Protein 6U11 (pdb70)

B-factor: mean 59.81, std 30.17, range [19.86, 233.43]

InterPro domains:
  IPR000742 EGF-like domain [PS00022] (469-480)
  IPR000742 EGF-like domain [PS50026] (446-481)
  IPR000742 EGF-like domain [SM00181] (377-406)
  IPR000742 EGF-like domain [SM00181] (409-438)
  IPR000742 EGF-like domain [SM00181] (449-481)
  IPR018711 Phosphodiester glycosidase [PF09992] (180-373)

Organism: Xenopus laevis (NCBI:txid8355)

Secondary structure (DSSP, 8-state):
--SB---S---SSSSTTS-S--S-HHHHHHHS-GGGTT--EEEEEPP----S-SEEEEEEEEEEEETTEEEEEEEEEEEESSHHHHEEEE-TTSTTHHHHT--B-HHHHTTTT--SEEEE-S-B-TTT--B-S-EEETTEEEE--TT----EEEEETTSEEEEE---HHHHH-SSS-EEEEEE-SSEEEETTEE-HHHHHHHHS-SSS-TTHHHHHHHS-B-EEEEEE-TTS-EEEEEE--BTTTBSB-HHHHHHHHHHTT-SEEEEE--GGG--EEETTEE-S---SBBSS-SSSB----BS-EEEE---SSS--

Radius of gyration: 17.91 Å; Cα contacts (8 Å, |Δi|>4): 857; chains: 1; bounding box: 38×54×53 Å

Nearest PDB structures (foldseek):
  6u11-assembly1_A-2  TM=1.003E+00  e=7.631E-69  Xenopus laevis
  6pku-assembly2_D  TM=9.567E-01  e=3.476E-42  Cavia porcellus
  6pky-assembly2_C  TM=9.599E-01  e=3.576E-41  Cavia porcellus
  6pky-assembly1_A  TM=9.621E-01  e=3.200E-41  Cavia porcellus
  6pky-assembly1_B  TM=9.436E-01  e=5.274E-41  Cavia porcellus

Structure (mmCIF, N/CA/C/O backbone):
data_6U11
#
_entry.id   6U11
#
_cell.length_a   67.019
_cell.length_b   383.969
_cell.length_c   96.767
_cell.angle_alpha   90.000
_cell.angle_beta   90.000
_cell.angle_gamma   90.000
#
_symmetry.space_group_name_H-M   'C 2 2 21'
#
loop_
_entity.id
_entity.type
_entity.pdbx_description
1 polymer 'EGF-like domain-containing protein'
2 branched 2-acetamido-2-deoxy-beta-D-glucopyranose-(1-4)-[alpha-L-fucopyranose-(1-6)]2-acetamido-2-deoxy-beta-D-glucopyranose
3 branched 2-acetamido-2-deoxy-beta-D-glucopyranose-(1-4)-2-acetamido-2-deoxy-beta-D-glucopyranose
4 non-polymer 2-acetamido-2-deoxy-beta-D-glucopyranose
5 non-polymer 'POTASSIUM ION'
6 water water
#
loop_
_atom_site.group_PDB
_atom_site.id
_atom_site.type_symbol
_atom_site.label_atom_id
_atom_site.label_alt_id
_atom_site.label_comp_id
_atom_site.label_asym_id
_atom_site.label_entity_id
_atom_site.label_seq_id
_atom_site.pdbx_PDB_ins_code
_atom_site.Cartn_x
_atom_site.Cartn_y
_atom_site.Cartn_z
_atom_site.occupancy
_atom_site.B_iso_or_equiv
_atom_site.auth_seq_id
_atom_site.auth_comp_id
_atom_site.auth_asym_id
_atom_site.auth_atom_id
_atom_site.pdbx_PDB_model_num
ATOM 1 N N . SER A 1 10 ? 23.38901 76.89102 -29.16134 1.000 105.71078 16 SER A N 1
ATOM 2 C CA . SER A 1 10 ? 22.00918 76.65522 -29.56803 1.000 108.85057 16 SER A CA 1
ATOM 3 C C . SER A 1 10 ? 21.11237 77.82085 -29.16722 1.000 116.54278 16 SER A C 1
ATOM 4 O O . SER A 1 10 ? 20.07802 77.62640 -28.52826 1.000 129.29354 16 SER A O 1
ATOM 11 N N . ARG A 1 11 ? 21.51533 79.03314 -29.54118 1.000 119.22858 17 ARG A N 1
ATOM 12 C CA . ARG A 1 11 ? 20.67887 80.19915 -29.29878 1.000 98.30494 17 ARG A CA 1
ATOM 13 C C . ARG A 1 11 ? 19.34596 80.04459 -30.01841 1.000 97.22843 17 ARG A C 1
ATOM 14 O O . ARG A 1 11 ? 19.30141 79.68250 -31.19876 1.000 93.41028 17 ARG A O 1
ATOM 35 N N . SER A 1 12 ? 18.25819 80.31782 -29.30270 1.000 77.91735 18 SER A N 1
ATOM 36 C CA . SER A 1 12 ? 16.94079 80.40397 -29.91690 1.000 74.76747 18 SER A CA 1
ATOM 37 C C . SER A 1 12 ? 16.49732 81.84000 -30.14553 1.000 62.42645 18 SER A C 1
ATOM 38 O O . SER A 1 12 ? 15.70729 82.09473 -31.05976 1.000 61.36091 18 SER A O 1
ATOM 46 N N . SER A 1 13 ? 16.99660 82.77936 -29.34500 1.000 58.22796 19 SER A N 1
ATOM 47 C CA . SER A 1 13 ? 16.68295 84.19089 -29.48579 1.000 50.61102 19 SER A CA 1
ATOM 48 C C . SER A 1 13 ? 17.97744 84.98257 -29.61221 1.000 49.66001 19 SER A C 1
ATOM 49 O O . SER A 1 13 ? 19.07896 84.45204 -29.44952 1.000 54.42846 19 SER A O 1
ATOM 57 N N . LEU A 1 14 ? 17.82958 86.27243 -29.89766 1.000 50.19330 20 LEU A N 1
ATOM 58 C CA . LEU A 1 14 ? 18.96006 87.16884 -30.08186 1.000 45.27585 20 LEU A CA 1
ATOM 59 C C . LEU A 1 14 ? 19.41172 87.83093 -28.78732 1.000 43.59319 20 LEU A C 1
ATOM 60 O O . LEU A 1 14 ? 20.36403 88.61649 -28.81249 1.000 48.91986 20 LEU A O 1
ATOM 76 N N . ASN A 1 15 ? 18.75767 87.53914 -27.66525 1.000 41.99924 21 ASN A N 1
ATOM 77 C CA . ASN A 1 15 ? 19.11639 88.11795 -26.37178 1.000 43.02242 21 ASN A CA 1
ATOM 78 C C . ASN A 1 15 ? 19.23267 89.63996 -26.46086 1.000 39.86297 21 ASN A C 1
ATOM 79 O O . ASN A 1 15 ? 20.19057 90.24290 -25.97308 1.000 46.87986 21 ASN A O 1
ATOM 90 N N . ASP A 1 16 ? 18.24133 90.27118 -27.09259 1.000 38.40141 22 ASP A N 1
ATOM 91 C CA . ASP A 1 16 ? 18.28808 91.71122 -27.31258 1.000 42.98736 22 ASP A CA 1
ATOM 92 C C . ASP A 1 16 ? 17.46935 92.51153 -26.30618 1.000 43.41487 22 ASP A C 1
ATOM 93 O O . ASP A 1 16 ? 17.58011 93.74273 -26.28880 1.000 46.41710 22 ASP A O 1
ATOM 102 N N . ASP A 1 17 ? 16.65859 91.85820 -25.47419 1.000 41.63878 23 ASP A N 1
ATOM 103 C CA . ASP A 1 17 ? 15.96744 92.54119 -24.38040 1.000 37.04638 23 ASP A CA 1
ATOM 104 C C . ASP A 1 17 ? 16.67669 92.22287 -23.06545 1.000 41.53718 23 ASP A C 1
ATOM 105 O O . ASP A 1 17 ? 16.20433 91.45546 -22.22661 1.000 42.11688 23 ASP A O 1
ATOM 114 N N . LEU A 1 18 ? 17.84217 92.84180 -22.90261 1.000 57.00714 24 LEU A N 1
ATOM 115 C CA . LEU A 1 18 ? 18.72457 92.55572 -21.77984 1.000 52.55222 24 LEU A CA 1
ATOM 116 C C . LEU A 1 18 ? 18.43164 93.52133 -20.63936 1.000 46.16681 24 LEU A C 1
ATOM 117 O O . LEU A 1 18 ? 18.59144 94.73837 -20.78943 1.000 48.33475 24 LEU A O 1
ATOM 133 N N . LEU A 1 19 ? 18.00650 92.97786 -19.50606 1.000 42.31100 25 LEU A N 1
ATOM 134 C CA . LEU A 1 19 ? 17.77431 93.74303 -18.28301 1.000 48.08048 25 LEU A CA 1
ATOM 135 C C . LEU A 1 19 ? 18.79881 93.25621 -17.25766 1.000 52.75425 25 LEU A C 1
ATOM 136 O O . LEU A 1 19 ? 18.52950 92.34430 -16.47319 1.000 50.16593 25 LEU A O 1
ATOM 152 N N . SER A 1 20 ? 19.99538 93.87867 -17.27182 1.000 52.23190 26 SER A N 1
ATOM 153 C CA . SER A 1 20 ? 21.10657 93.41757 -16.44280 1.000 51.16966 26 SER A CA 1
ATOM 154 C C . SER A 1 20 ? 21.20836 94.24218 -15.17024 1.000 42.37586 26 SER A C 1
ATOM 155 O O . SER A 1 20 ? 21.20007 95.47951 -15.24110 1.000 37.92198 26 SER A O 1
ATOM 163 N N . PRO A 1 21 ? 21.31358 93.61229 -13.98705 1.000 40.51671 27 PRO A N 1
ATOM 164 C CA . PRO A 1 21 ? 21.44883 94.39517 -12.74981 1.000 35.83652 27 PRO A CA 1
ATOM 165 C C . PRO A 1 21 ? 22.84117 94.97964 -12.55665 1.000 47.07447 27 PRO A C 1
ATOM 166 O O . PRO A 1 21 ? 22.98613 96.11810 -12.09818 1.000 49.77893 27 PRO A O 1
ATOM 177 N N . TYR A 1 22 ? 23.87217 94.20917 -12.89804 1.000 50.24946 28 TYR A N 1
ATOM 178 C CA . TYR A 1 22 ? 25.25421 94.59368 -12.66363 1.000 52.13899 28 TYR A CA 1
ATOM 179 C C . TYR A 1 22 ? 26.01962 94.63306 -13.97906 1.000 62.79145 28 TYR A C 1
ATOM 180 O O . TYR A 1 22 ? 25.66494 93.95872 -14.94803 1.000 62.77553 28 TYR A O 1
ATOM 198 N N . GLN A 1 23 ? 27.08865 95.43464 -13.99741 1.000 78.72484 29 GLN A N 1
ATOM 199 C CA . GLN A 1 23 ? 27.96010 95.56253 -15.15905 1.000 95.42105 29 GLN A CA 1
ATOM 200 C C . GLN A 1 23 ? 29.41443 95.48536 -14.70902 1.000 102.99932 29 GLN A C 1
ATOM 201 O O . GLN A 1 23 ? 29.80643 96.19112 -13.76335 1.000 101.07526 29 GLN A O 1
ATOM 215 N N . PRO A 1 24 ? 30.25169 94.64600 -15.34612 1.000 102.86749 30 PRO A N 1
ATOM 216 C CA . PRO A 1 24 ? 29.89511 93.70886 -16.42013 1.000 101.01534 30 PRO A CA 1
ATOM 217 C C . PRO A 1 24 ? 29.10385 92.51653 -15.88824 1.000 105.11589 30 PRO A C 1
ATOM 218 O O . PRO A 1 24 ? 29.04497 92.31947 -14.67397 1.000 98.48253 30 PRO A O 1
ATOM 229 N N . HIS A 1 25 ? 28.51001 91.73092 -16.79191 1.000 106.01765 31 HIS A N 1
ATOM 230 C CA . HIS A 1 25 ? 27.62772 90.64932 -16.36647 1.000 97.29712 31 HIS A CA 1
ATOM 231 C C . HIS A 1 25 ? 28.32478 89.68732 -15.41241 1.000 92.04957 31 HIS A C 1
ATOM 232 O O . HIS A 1 25 ? 27.66303 89.03927 -14.59320 1.000 84.58852 31 HIS A O 1
ATOM 246 N N . ALA A 1 26 ? 29.65317 89.58356 -15.49692 1.000 96.39092 32 ALA A N 1
ATOM 247 C CA . ALA A 1 26 ? 30.36587 88.56509 -14.73220 1.000 97.84776 32 ALA A CA 1
ATOM 248 C C . ALA A 1 26 ? 30.41996 88.90506 -13.24640 1.000 85.74456 32 ALA A C 1
ATOM 249 O O . ALA A 1 26 ? 30.35051 88.00726 -12.39861 1.000 82.72745 32 ALA A O 1
ATOM 256 N N . LYS A 1 27 ? 30.54786 90.18956 -12.90750 1.000 85.66314 33 LYS A N 1
ATOM 257 C CA . LYS A 1 27 ? 30.67344 90.61690 -11.51234 1.000 83.87714 33 LYS A CA 1
ATOM 258 C C . LYS A 1 27 ? 29.28031 90.73011 -10.88851 1.000 72.54840 33 LYS A C 1
ATOM 259 O O . LYS A 1 27 ? 28.80286 91.80547 -10.52027 1.000 59.48221 33 LYS A O 1
ATOM 278 N N . HIS A 1 28 ? 28.62956 89.57493 -10.76077 1.000 70.64598 34 HIS A N 1
ATOM 279 C CA . HIS A 1 28 ? 27.24152 89.50560 -10.32333 1.000 52.18802 34 HIS A CA 1
ATOM 280 C C . HIS A 1 28 ? 27.16348 89.50009 -8.80342 1.000 48.59828 34 HIS A C 1
ATOM 281 O O . HIS A 1 28 ? 27.91315 88.77817 -8.13703 1.000 56.37432 34 HIS A O 1
ATOM 295 N N . GLY A 1 29 ? 26.25204 90.30635 -8.26338 1.000 44.88200 35 GLY A N 1
ATOM 296 C CA . GLY A 1 29 ? 26.02524 90.36764 -6.84004 1.000 48.42918 35 GLY A CA 1
ATOM 297 C C . GLY A 1 29 ? 26.93474 91.36334 -6.15262 1.000 44.66387 35 GLY A C 1
ATOM 298 O O . GLY A 1 29 ? 27.96479 91.77725 -6.69348 1.000 47.37255 35 GLY A O 1
ATOM 302 N N . PRO A 1 30 ? 26.56963 91.77015 -4.94042 1.000 44.02385 36 PRO A N 1
ATOM 303 C CA . PRO A 1 30 ? 27.42935 92.68051 -4.18193 1.000 45.92335 36 PRO A CA 1
ATOM 304 C C . PRO A 1 30 ? 28.65145 91.95685 -3.64570 1.000 53.60633 36 PRO A C 1
ATOM 305 O O . PRO A 1 30 ? 28.65318 90.74041 -3.44392 1.000 60.76259 36 PRO A O 1
ATOM 316 N N . SER A 1 31 ? 29.70581 92.73528 -3.40894 1.000 57.22378 37 SER A N 1
ATOM 317 C CA . SER A 1 31 ? 30.94774 92.20784 -2.86324 1.000 67.96011 37 SER A CA 1
ATOM 318 C C . SER A 1 31 ? 31.06022 92.38539 -1.35482 1.000 56.47617 37 SER A C 1
ATOM 319 O O . SER A 1 31 ? 31.96440 91.80304 -0.74607 1.000 60.58361 37 SER A O 1
ATOM 327 N N . HIS A 1 32 ? 30.17233 93.16108 -0.73755 1.000 54.04693 38 HIS A N 1
ATOM 328 C CA . HIS A 1 32 ? 30.26447 93.38140 0.69583 1.000 51.08598 38 HIS A CA 1
ATOM 329 C C . HIS A 1 32 ? 29.88708 92.10952 1.45644 1.000 47.59718 38 HIS A C 1
ATOM 330 O O . HIS A 1 32 ? 29.39792 91.12548 0.89247 1.000 43.91799 38 HIS A O 1
ATOM 345 N N . SER A 1 33 ? 30.12209 92.14789 2.76279 1.000 44.41209 39 SER A N 1
ATOM 346 C CA . SER A 1 33 ? 30.01053 90.96595 3.59951 1.000 43.74470 39 SER A CA 1
ATOM 347 C C . SER A 1 33 ? 28.57667 90.74110 4.05584 1.000 39.41999 39 SER A C 1
ATOM 348 O O . SER A 1 33 ? 27.77682 91.67577 4.15064 1.000 35.24047 39 SER A O 1
ATOM 356 N N . TYR A 1 34 ? 28.25756 89.47581 4.34420 1.000 39.61709 40 TYR A N 1
ATOM 357 C CA . TYR A 1 34 ? 26.98528 89.16947 4.98889 1.000 42.65172 40 TYR A CA 1
ATOM 358 C C . TYR A 1 34 ? 26.82810 89.97894 6.26794 1.000 46.87775 40 TYR A C 1
ATOM 359 O O . TYR A 1 34 ? 25.72561 90.43027 6.60027 1.000 48.09222 40 TYR A O 1
ATOM 377 N N . ARG A 1 35 ? 27.92947 90.17103 6.99946 1.000 47.52757 41 ARG A N 1
ATOM 378 C CA . ARG A 1 35 ? 27.90805 91.04182 8.16807 1.000 42.27825 41 ARG A CA 1
ATOM 379 C C . ARG A 1 35 ? 27.27191 92.38469 7.83859 1.000 37.39999 41 ARG A C 1
ATOM 380 O O . ARG A 1 35 ? 26.46861 92.90912 8.61739 1.000 40.31107 41 ARG A O 1
ATOM 401 N N . HIS A 1 36 ? 27.61600 92.95551 6.68230 1.000 38.63934 42 HIS A N 1
ATOM 402 C CA . HIS A 1 36 ? 27.11803 94.28346 6.34880 1.000 41.54637 42 HIS A CA 1
ATOM 403 C C . HIS A 1 36 ? 25.62507 94.26894 6.05006 1.000 40.12933 42 HIS A C 1
ATOM 404 O O . HIS A 1 36 ? 24.92498 95.23854 6.36323 1.000 43.99031 42 HIS A O 1
ATOM 418 N N . VAL A 1 37 ? 25.12151 93.19516 5.43908 1.000 37.23234 43 VAL A N 1
ATOM 419 C CA . VAL A 1 37 ? 23.68316 93.08500 5.20736 1.000 43.97580 43 VAL A CA 1
ATOM 420 C C . VAL A 1 37 ? 22.93589 93.17306 6.53096 1.000 44.57875 43 VAL A C 1
ATOM 421 O O . VAL A 1 37 ? 21.98771 93.95227 6.68607 1.000 38.56363 43 VAL A O 1
ATOM 434 N N . ARG A 1 38 ? 23.35724 92.36650 7.50446 1.000 42.99537 44 ARG A N 1
ATOM 435 C CA . ARG A 1 38 ? 22.73580 92.39038 8.82253 1.000 41.08075 44 ARG A CA 1
ATOM 436 C C . ARG A 1 38 ? 22.88518 93.75754 9.47688 1.000 45.40743 44 ARG A C 1
ATOM 437 O O . ARG A 1 38 ? 21.93860 94.26969 10.08600 1.000 52.33578 44 ARG A O 1
ATOM 458 N N . ASP A 1 39 ? 24.06272 94.37095 9.35303 1.000 49.87753 45 ASP A N 1
ATOM 459 C CA . ASP A 1 39 ? 24.30687 95.64265 10.02514 1.000 50.49520 45 ASP A CA 1
ATOM 460 C C . ASP A 1 39 ? 23.45897 96.76168 9.43030 1.000 48.66451 45 ASP A C 1
ATOM 461 O O . ASP A 1 39 ? 22.95301 97.61795 10.16514 1.000 59.68771 45 ASP A O 1
ATOM 470 N N . SER A 1 40 ? 23.27677 96.76755 8.11021 1.000 49.55628 46 SER A N 1
ATOM 471 C CA . SER A 1 40 ? 22.64735 97.88790 7.42309 1.000 54.74249 46 SER A CA 1
ATOM 472 C C . SER A 1 40 ? 21.16427 97.67974 7.13896 1.000 49.15874 46 SER A C 1
ATOM 473 O O . SER A 1 40 ? 20.54774 98.54114 6.50420 1.000 56.02137 46 SER A O 1
ATOM 481 N N . GLN A 1 41 ? 20.57379 96.57454 7.58105 1.000 47.98382 47 GLN A N 1
ATOM 482 C CA . GLN A 1 41 ? 19.14114 96.39695 7.40125 1.000 47.21763 47 GLN A CA 1
ATOM 483 C C . GLN A 1 41 ? 18.38154 97.11504 8.51277 1.000 52.17093 47 GLN A C 1
ATOM 484 O O . GLN A 1 41 ? 18.95648 97.46043 9.54838 1.000 58.19693 47 GLN A O 1
ATOM 498 N N . PRO A 1 42 ? 17.08481 97.35703 8.32111 1.000 52.53919 48 PRO A N 1
ATOM 499 C CA . PRO A 1 42 ? 16.31268 98.06482 9.35040 1.000 53.39748 48 PRO A CA 1
ATOM 500 C C . PRO A 1 42 ? 16.40652 97.37018 10.70067 1.000 50.44892 48 PRO A C 1
ATOM 501 O O . PRO A 1 42 ? 16.34412 96.14270 10.79797 1.000 51.88705 48 PRO A O 1
ATOM 512 N N . VAL A 1 43 ? 16.55479 98.17927 11.75387 1.000 49.04750 49 VAL A N 1
ATOM 513 C CA . VAL A 1 43 ? 16.74663 97.63101 13.09244 1.000 46.15339 49 VAL A CA 1
ATOM 514 C C . VAL A 1 43 ? 15.54234 96.80937 13.52613 1.000 43.21895 49 VAL A C 1
ATOM 515 O O . VAL A 1 43 ? 15.66943 95.90087 14.35590 1.000 43.52572 49 VAL A O 1
ATOM 528 N N . ILE A 1 44 ? 14.35836 97.10625 12.98216 1.000 53.58127 50 ILE A N 1
ATOM 529 C CA . ILE A 1 44 ? 13.16109 96.37286 13.38108 1.000 45.23234 50 ILE A CA 1
ATOM 530 C C . ILE A 1 44 ? 13.36167 94.87755 13.18302 1.000 43.36094 50 ILE A C 1
ATOM 531 O O . ILE A 1 44 ? 12.77682 94.06207 13.90488 1.000 45.16103 50 ILE A O 1
ATOM 547 N N . HIS A 1 45 ? 14.18582 94.49204 12.21094 1.000 46.48101 51 HIS A N 1
ATOM 548 C CA . HIS A 1 45 ? 14.44794 93.08864 11.93128 1.000 46.47589 51 HIS A CA 1
ATOM 549 C C . HIS A 1 45 ? 15.58870 92.51811 12.76333 1.000 45.95091 51 HIS A C 1
ATOM 550 O O . HIS A 1 45 ? 15.78432 91.29846 12.75996 1.000 50.64233 51 HIS A O 1
ATOM 564 N N . GLY A 1 46 ? 16.34057 93.35708 13.46344 1.000 42.35424 52 GLY A N 1
ATOM 565 C CA . GLY A 1 46 ? 17.40001 92.85466 14.32345 1.000 49.94629 52 GLY A CA 1
ATOM 566 C C . GLY A 1 46 ? 18.47135 92.13303 13.52722 1.000 51.39542 52 GLY A C 1
ATOM 567 O O . GLY A 1 46 ? 19.10894 92.70778 12.63439 1.000 41.15327 52 GLY A O 1
ATOM 571 N N . ASN A 1 47 ? 18.68572 90.85527 13.85424 1.000 53.01258 53 ASN A N 1
ATOM 572 C CA . ASN A 1 47 ? 19.68123 90.02310 13.19102 1.000 54.85371 53 ASN A CA 1
ATOM 573 C C . ASN A 1 47 ? 19.04598 88.93375 12.33132 1.000 52.48782 53 ASN A C 1
ATOM 574 O O . ASN A 1 47 ? 19.72548 87.97777 11.94442 1.000 47.27188 53 ASN A O 1
ATOM 584 N N . ARG A 1 48 ? 17.75463 89.05510 12.03056 1.000 59.37925 54 ARG A N 1
ATOM 585 C CA . ARG A 1 48 ? 17.07585 88.14611 11.11290 1.000 49.24096 54 ARG A CA 1
ATOM 586 C C . ARG A 1 48 ? 17.16606 88.73815 9.71045 1.000 42.93506 54 ARG A C 1
ATOM 587 O O . ARG A 1 48 ? 16.56779 89.78236 9.43200 1.000 44.95204 54 ARG A O 1
ATOM 608 N N . THR A 1 49 ? 17.91714 88.08188 8.83070 1.000 44.69966 55 THR A N 1
ATOM 609 C CA . THR A 1 49 ? 18.04753 88.51699 7.44799 1.000 40.72204 55 THR A CA 1
ATOM 610 C C . THR A 1 49 ? 17.14147 87.73518 6.51014 1.000 38.13200 55 THR A C 1
ATOM 611 O O . THR A 1 49 ? 17.31148 87.81604 5.28971 1.000 38.96894 55 THR A O 1
ATOM 622 N N . HIS A 1 50 ? 16.18648 86.98132 7.04970 1.000 41.44214 56 HIS A N 1
ATOM 623 C CA . HIS A 1 50 ? 15.30386 86.16671 6.23137 1.000 43.44894 56 HIS A CA 1
ATOM 624 C C . HIS A 1 50 ? 13.96002 86.0388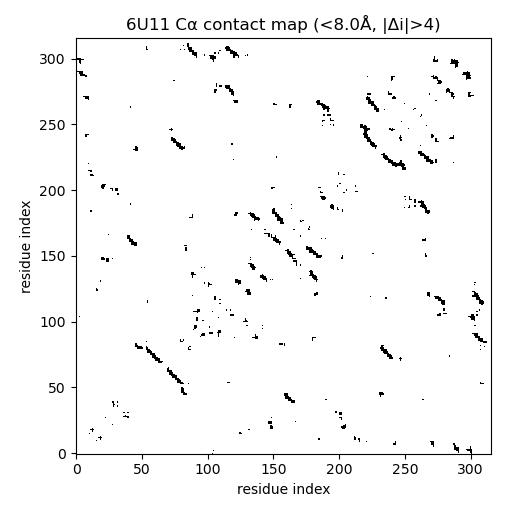1 6.93161 1.000 42.46652 56 HIS A C 1
ATOM 625 O O . HIS A 1 50 ? 13.78472 86.46637 8.07484 1.000 42.77172 56 HIS A O 1
ATOM 639 N N . GLU A 1 51 ? 13.00702 85.43875 6.22369 1.000 38.39003 57 GLU A N 1
ATOM 640 C CA . GLU A 1 51 ? 11.67229 85.19345 6.74255 1.000 37.06673 57 GLU A CA 1
ATOM 641 C C . GLU A 1 51 ? 11.27627 83.76122 6.42049 1.000 40.34316 57 GLU A C 1
ATOM 642 O O . GLU A 1 51 ? 11.67599 83.20688 5.39277 1.000 40.96703 57 GLU A O 1
ATOM 654 N N . GLU A 1 52 ? 10.48878 83.16598 7.31224 1.000 41.52197 58 GLU A N 1
ATOM 655 C CA . GLU A 1 52 ? 10.06346 81.78137 7.18573 1.000 37.60110 58 GLU A CA 1
ATOM 656 C C . GLU A 1 52 ? 8.54345 81.70716 7.17791 1.000 39.83818 58 GLU A C 1
ATOM 657 O O . GLU A 1 52 ? 7.86226 82.54401 7.77810 1.000 40.63981 58 GLU A O 1
ATOM 669 N N . TRP A 1 53 ? 8.01233 80.69244 6.48717 1.000 40.12846 59 TRP A N 1
ATOM 670 C CA . TRP A 1 53 ? 6.56961 80.48943 6.43896 1.000 39.71693 59 TRP A CA 1
ATOM 671 C C . TRP A 1 53 ? 6.28742 79.03515 6.11092 1.000 41.52672 59 TRP A C 1
ATOM 672 O O . TRP A 1 53 ? 6.94803 78.48161 5.22154 1.000 45.12790 59 TRP A O 1
ATOM 693 N N . PRO A 1 54 ? 5.33226 78.38726 6.78250 1.000 41.04504 60 PRO A N 1
ATOM 694 C CA . PRO A 1 54 ? 5.04891 76.97927 6.47056 1.000 45.01785 60 PRO A CA 1
ATOM 695 C C . PRO A 1 54 ? 4.38803 76.83881 5.10749 1.000 47.96670 60 PRO A C 1
ATOM 696 O O . PRO A 1 54 ? 3.46498 77.58206 4.76868 1.000 49.03663 60 PRO A O 1
ATOM 707 N N . SER A 1 55 ? 4.86655 75.87636 4.32729 1.000 47.05993 61 SER A N 1
ATOM 708 C CA . SER A 1 55 ? 4.24872 75.57546 3.04704 1.000 46.45060 61 SER A CA 1
ATOM 709 C C . SER A 1 55 ? 2.94785 74.81343 3.26084 1.000 58.32173 61 SER A C 1
ATOM 710 O O . SER A 1 55 ? 2.81128 74.02574 4.20120 1.000 68.27800 61 SER A O 1
ATOM 718 N N . SER A 1 56 ? 1.98521 75.05670 2.37641 1.000 58.68693 62 SER A N 1
ATOM 719 C CA . SER A 1 56 ? 0.69547 74.39143 2.48687 1.000 59.25786 62 SER A CA 1
ATOM 720 C C . SER A 1 56 ? 0.85301 72.89318 2.25968 1.000 63.49198 62 SER A C 1
ATOM 721 O O . SER A 1 56 ? 1.63099 72.45491 1.40840 1.000 67.68446 62 SER A O 1
ATOM 729 N N . ASN A 1 57 ? 0.11461 72.10518 3.03716 1.000 68.81627 63 ASN A N 1
ATOM 730 C CA . ASN A 1 57 ? 0.07914 70.65929 2.87672 1.000 74.56261 63 ASN A CA 1
ATOM 731 C C . ASN A 1 57 ? -1.20422 70.18681 2.20395 1.000 81.24835 63 ASN A C 1
ATOM 732 O O . ASN A 1 57 ? -1.47761 68.98249 2.18568 1.000 81.18121 63 ASN A O 1
ATOM 743 N N . SER A 1 58 ? -1.98746 71.10686 1.64328 1.000 80.70844 64 SER A N 1
ATOM 744 C CA . SER A 1 58 ? -3.24693 70.74367 1.00781 1.000 82.08226 64 SER A CA 1
ATOM 745 C C . SER A 1 58 ? -3.00513 69.86841 -0.21492 1.000 84.92714 64 SER A C 1
ATOM 746 O O . SER A 1 58 ? -2.18734 70.19556 -1.07952 1.000 82.52293 64 SER A O 1
ATOM 754 N N . THR A 1 59 ? -3.72662 68.75146 -0.28473 1.000 92.92436 65 THR A N 1
ATOM 755 C CA . THR A 1 59 ? -3.67603 67.84986 -1.42641 1.000 84.50685 65 THR A CA 1
ATOM 756 C C . THR A 1 59 ? -4.83473 68.06811 -2.39216 1.000 91.69184 65 THR A C 1
ATOM 757 O O . THR A 1 59 ? -5.07872 67.21856 -3.25537 1.000 87.75279 65 THR A O 1
ATOM 768 N N . TRP A 1 60 ? -5.55151 69.18421 -2.26475 1.000 105.27402 66 TRP A N 1
ATOM 769 C CA . TRP A 1 60 ? -6.63669 69.48991 -3.18515 1.000 109.31777 66 TRP A CA 1
ATOM 770 C C . TRP A 1 60 ? -6.14213 69.45278 -4.62484 1.000 101.70411 66 TRP A C 1
ATOM 771 O O . TRP A 1 60 ? -4.95478 69.64643 -4.90423 1.000 89.82529 66 TRP A O 1
ATOM 792 N N . MET A 1 61 ? -7.07189 69.19967 -5.54615 1.000 115.12598 67 MET A N 1
ATOM 793 C CA . MET A 1 61 ? -6.75347 69.22361 -6.96314 1.000 117.16295 67 MET A CA 1
ATOM 794 C C . MET A 1 61 ? -7.23347 70.52518 -7.59615 1.000 114.74217 67 MET A C 1
ATOM 795 O O . MET A 1 61 ? -8.26519 71.07332 -7.19626 1.000 117.82025 67 MET A O 1
ATOM 809 N N . PRO A 1 62 ? -6.50488 71.06201 -8.59015 1.000 107.03091 68 PRO A N 1
ATOM 810 C CA . PRO A 1 62 ? -5.20230 70.58391 -9.06855 1.000 97.37201 68 PRO A CA 1
ATOM 811 C C . PRO A 1 62 ? -4.04656 71.15088 -8.25011 1.000 88.54093 68 PRO A C 1
ATOM 812 O O . PRO A 1 62 ? -4.26818 71.93237 -7.32348 1.000 83.87982 68 PRO A O 1
ATOM 823 N N . VAL A 1 63 ? -2.82124 70.75459 -8.59632 1.000 90.43325 69 VAL A N 1
ATOM 824 C CA . VAL A 1 63 ? -1.64961 71.27013 -7.89465 1.000 70.56107 69 VAL A CA 1
ATOM 825 C C . VAL A 1 63 ? -1.51764 72.77018 -8.12050 1.000 65.25164 69 VAL A C 1
ATOM 826 O O . VAL A 1 63 ? -1.36889 73.54993 -7.17293 1.000 60.55728 69 VAL A O 1
ATOM 839 N N . ALA A 1 64 ? -1.56730 73.19404 -9.38033 1.000 70.75932 70 ALA A N 1
ATOM 840 C CA . ALA A 1 64 ? -1.33307 74.57815 -9.75894 1.000 62.00923 70 ALA A CA 1
ATOM 841 C C . ALA A 1 64 ? -2.56236 75.14808 -10.44758 1.000 56.23786 70 ALA A C 1
ATOM 842 O O . ALA A 1 64 ? -3.20976 74.46719 -11.24889 1.000 62.24680 70 ALA A O 1
ATOM 849 N N . THR A 1 65 ? -2.87602 76.40259 -10.12943 1.000 51.07886 71 THR A N 1
ATOM 850 C CA . THR A 1 65 ? -3.96577 77.13454 -10.76389 1.000 58.09382 71 THR A CA 1
ATOM 851 C C . THR A 1 65 ? -3.40867 78.44070 -11.30935 1.000 57.07665 71 THR A C 1
ATOM 852 O O . THR A 1 65 ? -2.89894 79.26660 -10.54444 1.000 53.47320 71 THR A O 1
ATOM 863 N N . THR A 1 66 ? -3.50586 78.62441 -12.62313 1.000 55.94731 72 THR A N 1
ATOM 864 C CA . THR A 1 66 ?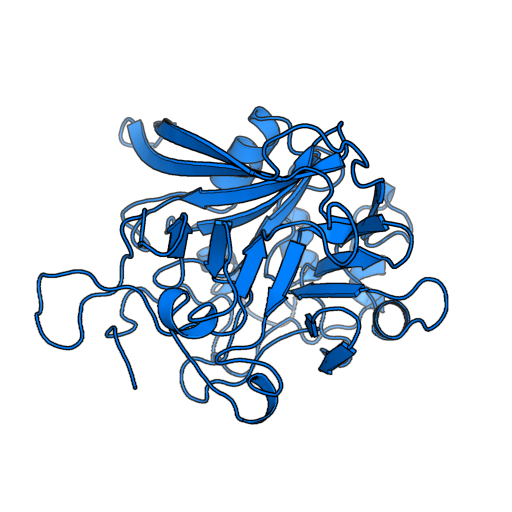 -2.99896 79.81378 -13.29186 1.000 43.88676 72 THR A CA 1
ATOM 865 C C . THR A 1 66 ? -4.14479 80.77351 -13.58169 1.000 47.18315 72 THR A C 1
ATOM 866 O O . THR A 1 66 ? -5.24121 80.35156 -13.96300 1.000 48.68009 72 THR A O 1
ATOM 877 N N . ARG A 1 67 ? -3.88123 82.06773 -13.40582 1.000 41.01588 73 ARG A N 1
ATOM 878 C CA . ARG A 1 67 ? -4.89213 83.10495 -13.56244 1.000 39.42782 73 ARG A CA 1
ATOM 879 C C . ARG A 1 67 ? -4.33072 84.23902 -14.40397 1.000 37.80399 73 ARG A C 1
ATOM 880 O O . ARG A 1 67 ? -3.23101 84.73161 -14.13538 1.000 43.23923 73 ARG A O 1
ATOM 901 N N . ILE A 1 68 ? -5.09384 84.65203 -15.41394 1.000 37.27172 74 ILE A N 1
ATOM 902 C CA . ILE A 1 68 ? -4.67192 85.65878 -16.38016 1.000 34.10927 74 ILE A CA 1
ATOM 903 C C . ILE A 1 68 ? -5.06451 87.03611 -15.87307 1.000 33.47472 74 ILE A C 1
ATOM 904 O O . ILE A 1 68 ? -6.07754 87.19835 -15.18641 1.000 43.50352 74 ILE A O 1
ATOM 920 N N . PHE A 1 69 ? -4.27150 88.04666 -16.22227 1.000 29.11902 75 PHE A N 1
ATOM 921 C CA . PHE A 1 69 ? -4.64468 89.42187 -15.93047 1.000 33.14899 75 PHE A CA 1
ATOM 922 C C . PHE A 1 69 ? -4.17580 90.34114 -17.04813 1.000 36.72797 75 PHE A C 1
ATOM 923 O O . PHE A 1 69 ? -3.16103 90.09186 -17.70509 1.000 29.95944 75 PHE A O 1
ATOM 940 N N . GLU A 1 70 ? -4.95148 91.41265 -17.25720 1.000 34.54794 76 GLU A N 1
ATOM 941 C CA . GLU A 1 70 ? -4.62251 92.51376 -18.16463 1.000 31.01265 76 GLU A CA 1
ATOM 942 C C . GLU A 1 70 ? -4.99838 93.77405 -17.38247 1.000 35.77236 76 GLU A C 1
ATOM 943 O O . GLU A 1 70 ? -6.10036 94.31193 -17.52175 1.000 39.62911 76 GLU A O 1
ATOM 955 N N . SER A 1 71 ? -4.07963 94.23448 -16.54049 1.000 32.83619 77 SER A N 1
ATOM 956 C CA . SER A 1 71 ? -4.37842 95.24502 -15.53934 1.000 39.73136 77 SER A CA 1
ATOM 957 C C . SER A 1 71 ? -3.75138 96.58134 -15.90814 1.000 35.87758 77 SER A C 1
ATOM 958 O O . SER A 1 71 ? -2.69078 96.63899 -16.53617 1.000 30.76693 77 SER A O 1
ATOM 966 N N . LYS A 1 72 ? -4.42199 97.65773 -15.50139 1.000 39.99933 78 LYS A N 1
ATOM 967 C CA . LYS A 1 72 ? -3.94138 99.00885 -15.74611 1.000 34.04232 78 LYS A CA 1
ATOM 968 C C . LYS A 1 72 ? -3.10707 99.50050 -14.57313 1.000 32.69225 78 LYS A C 1
ATOM 969 O O . LYS A 1 72 ? -3.40878 99.20779 -13.41105 1.000 40.28965 78 LYS A O 1
ATOM 988 N N . PHE A 1 73 ? -2.05606 100.25535 -14.88721 1.000 33.30150 79 PHE A N 1
ATOM 989 C CA . PHE A 1 73 ? -1.20191 100.88218 -13.89074 1.000 34.45775 79 PHE A CA 1
ATOM 990 C C . PHE A 1 73 ? -1.03829 102.35824 -14.22410 1.000 36.01552 79 PHE A C 1
ATOM 991 O O . PHE A 1 73 ? -0.85498 102.71356 -15.39502 1.000 41.69454 79 PHE A O 1
ATOM 1008 N N . PRO A 1 74 ? -1.08800 103.23847 -13.22798 1.000 32.64833 80 PRO A N 1
ATOM 1009 C CA . PRO A 1 74 ? -0.96457 104.67052 -13.51827 1.000 38.23383 80 PRO A CA 1
ATOM 1010 C C . PRO A 1 74 ? 0.45939 105.05816 -13.88243 1.000 40.47848 80 PRO A C 1
ATOM 1011 O O . PRO A 1 74 ? 1.42521 104.63224 -13.24541 1.000 39.66348 80 PRO A O 1
ATOM 1022 N N . THR A 1 75 ? 0.57633 105.87195 -14.92652 1.000 49.39646 81 THR A N 1
ATOM 1023 C CA . THR A 1 75 ? 1.82339 106.50857 -15.31649 1.000 54.91987 81 THR A CA 1
ATOM 1024 C C . THR A 1 75 ? 1.61235 108.01634 -15.36836 1.000 57.77885 81 THR A C 1
ATOM 1025 O O . THR A 1 75 ? 0.48339 108.51312 -15.32675 1.000 66.16388 81 THR A O 1
ATOM 1036 N N . THR A 1 76 ? 2.72057 108.75050 -15.45912 1.000 56.23335 82 THR A N 1
ATOM 1037 C CA . THR A 1 76 ? 2.62106 110.19589 -15.61757 1.000 53.24290 82 THR A CA 1
ATOM 1038 C C . THR A 1 76 ? 1.89013 110.56141 -16.90253 1.000 72.46654 82 THR A C 1
ATOM 1039 O O . THR A 1 76 ? 1.18537 111.57658 -16.94994 1.000 62.24709 82 THR A O 1
ATOM 1050 N N . SER A 1 77 ? 2.03694 109.74692 -17.94411 1.000 82.91648 83 SER A N 1
ATOM 1051 C CA . SER A 1 77 ? 1.39284 109.99158 -19.23428 1.000 85.50858 83 SER A CA 1
ATOM 1052 C C . SER A 1 77 ? 0.18491 109.07199 -19.41253 1.000 87.68537 83 SER A C 1
ATOM 1053 O O . SER A 1 77 ? 0.09678 108.28033 -20.35313 1.000 85.31960 83 SER A O 1
ATOM 1061 N N . GLY A 1 78 ? -0.75858 109.18821 -18.48125 1.000 80.32794 84 GLY A N 1
ATOM 1062 C CA . GLY A 1 78 ? -1.97077 108.39569 -18.53394 1.000 81.24600 84 GLY A CA 1
ATOM 1063 C C . GLY A 1 78 ? -1.85232 107.06238 -17.82480 1.000 60.12243 84 GLY A C 1
ATOM 1064 O O . GLY A 1 78 ? -1.30467 106.98365 -16.72166 1.000 61.15797 84 GLY A O 1
ATOM 1068 N N . MET A 1 79 ? -2.36479 106.00679 -18.45149 1.000 48.98308 85 MET A N 1
ATOM 1069 C CA . MET A 1 79 ? -2.35621 104.66569 -17.89169 1.000 41.47931 85 MET A CA 1
ATOM 1070 C C . MET A 1 79 ? -1.61403 103.71871 -18.82508 1.000 42.00857 85 MET A C 1
ATOM 1071 O O . MET A 1 79 ? -1.39299 104.01861 -20.00189 1.000 48.98772 85 MET A O 1
ATOM 1085 N N . LYS A 1 80 ? -1.22784 102.56442 -18.28128 1.000 35.31110 86 LYS A N 1
ATOM 1086 C CA . LYS A 1 80 ? -0.57343 101.51812 -19.05300 1.000 38.14266 86 LYS A CA 1
ATOM 1087 C C . LYS A 1 80 ? -1.15580 100.17013 -18.65824 1.000 30.61075 86 LYS A C 1
ATOM 1088 O O . LYS A 1 80 ? -1.60406 99.98309 -17.52582 1.000 34.26122 86 LYS A O 1
ATOM 1107 N N . THR A 1 81 ? -1.13023 99.22939 -19.59845 1.000 30.27435 87 THR A N 1
ATOM 1108 C CA . THR A 1 81 ? -1.66986 97.89313 -19.39708 1.000 27.48801 87 THR A CA 1
ATOM 1109 C C . THR A 1 81 ? -0.53988 96.87250 -19.37051 1.000 33.48832 87 THR A C 1
ATOM 1110 O O . THR A 1 81 ? 0.41096 96.96338 -20.15658 1.000 32.79197 87 THR A O 1
ATOM 1121 N N . ALA A 1 82 ? -0.65086 95.89781 -18.46667 1.000 31.32995 88 ALA A N 1
ATOM 1122 C CA . ALA A 1 82 ? 0.36248 94.86330 -18.29582 1.000 33.41514 88 ALA A CA 1
ATOM 1123 C C . ALA A 1 82 ? -0.29754 93.49440 -18.36762 1.000 34.96268 88 ALA A C 1
ATOM 1124 O O . ALA A 1 82 ? -1.22436 93.20680 -17.60320 1.000 32.17081 88 ALA A O 1
ATOM 1131 N N . TYR A 1 83 ? 0.18470 92.65739 -19.28476 1.000 38.30753 89 TYR A N 1
ATOM 1132 C CA . TYR A 1 83 ? -0.29653 91.29292 -19.44572 1.000 30.91371 89 TYR A CA 1
ATOM 1133 C C . TYR A 1 83 ? 0.56008 90.35975 -18.59888 1.000 28.32260 89 TYR A C 1
ATOM 1134 O O . TYR A 1 83 ? 1.77610 90.54673 -18.49784 1.000 35.10078 89 TYR A O 1
ATOM 1152 N N . GLY A 1 84 ? -0.06301 89.35340 -17.99863 1.000 27.96696 90 GLY A N 1
ATOM 1153 C CA . GLY A 1 84 ? 0.70843 88.41176 -17.20661 1.000 31.77506 90 GLY A CA 1
ATOM 1154 C C . GLY A 1 84 ? -0.15207 87.31840 -16.61256 1.000 34.00577 90 GLY A C 1
ATOM 1155 O O . GLY A 1 84 ? -1.30241 87.11441 -17.00929 1.000 33.80534 90 GLY A O 1
ATOM 1159 N N . HIS A 1 85 ? 0.43688 86.61032 -15.64539 1.000 34.29484 91 HIS A N 1
ATOM 1160 C CA . HIS A 1 85 ? -0.20551 85.47162 -15.00957 1.000 31.68454 91 HIS A CA 1
ATOM 1161 C C . HIS A 1 85 ? 0.21158 85.37283 -13.54840 1.000 28.87963 91 HIS A C 1
ATOM 1162 O O . HIS A 1 85 ? 1.35912 85.66330 -13.19968 1.000 32.12417 91 HIS A O 1
ATOM 1176 N N . PHE A 1 86 ? -0.73044 84.95496 -12.70608 1.000 33.78139 92 PHE A N 1
ATOM 1177 C CA . PHE A 1 86 ? -0.45172 84.45593 -11.36571 1.000 29.90821 92 PHE A CA 1
ATOM 1178 C C . PHE A 1 86 ? -0.65259 82.94643 -11.37447 1.000 33.25825 92 PHE A C 1
ATOM 1179 O O . PHE A 1 86 ? -1.66349 82.45984 -11.89327 1.000 40.07214 92 PHE A O 1
ATOM 1196 N N . THR A 1 87 ? 0.29463 82.21020 -10.80140 1.000 33.45983 93 THR A N 1
ATOM 1197 C CA . THR A 1 87 ? 0.17122 80.76574 -10.64240 1.000 29.99644 93 THR A CA 1
ATOM 1198 C C . THR A 1 87 ? 0.26446 80.43427 -9.16108 1.000 32.51696 93 THR A C 1
ATOM 1199 O O . THR A 1 87 ? 1.25804 80.76962 -8.50741 1.000 33.68030 93 THR A O 1
ATOM 1210 N N . TYR A 1 88 ? -0.76889 79.78453 -8.63626 1.000 39.31344 94 TYR A N 1
ATOM 1211 C CA . TYR A 1 88 ? -0.82964 79.39484 -7.23328 1.000 31.87490 94 TYR A CA 1
ATOM 1212 C C . TYR A 1 88 ? -0.56016 77.90226 -7.11745 1.000 34.27396 94 TYR A C 1
ATOM 1213 O O . TYR A 1 88 ? -1.23751 77.09252 -7.75918 1.000 39.17944 94 TYR A O 1
ATOM 1231 N N . VAL A 1 89 ? 0.42279 77.54389 -6.29797 1.000 36.98184 95 VAL A N 1
ATOM 1232 C CA . VAL A 1 89 ? 0.90999 76.17364 -6.19409 1.000 41.05286 95 VAL A CA 1
ATOM 1233 C C . VAL A 1 89 ? 0.59096 75.65326 -4.80040 1.000 43.01766 95 VAL A C 1
ATOM 1234 O O . VAL A 1 89 ? 1.03335 76.22795 -3.79814 1.000 45.10580 95 VAL A O 1
ATOM 1247 N N . ASN A 1 90 ? -0.17507 74.56962 -4.73705 1.000 48.13130 96 ASN A N 1
ATOM 1248 C CA . ASN A 1 90 ? -0.39164 73.85138 -3.49184 1.000 53.80903 96 ASN A CA 1
ATOM 1249 C C . ASN A 1 90 ? 0.69694 72.79938 -3.30990 1.000 55.53201 96 ASN A C 1
ATOM 1250 O O . ASN A 1 90 ? 1.27258 72.2976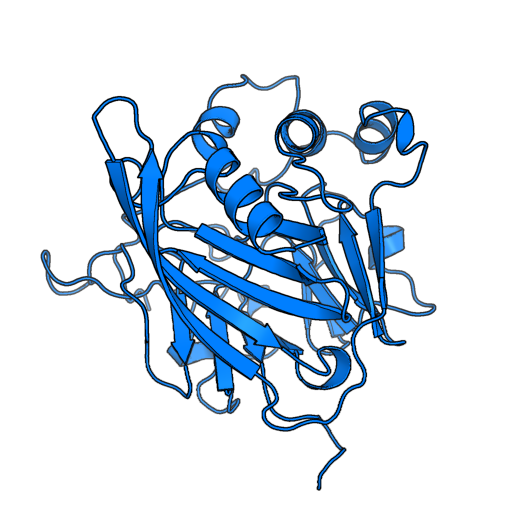3 -4.28042 1.000 51.53800 96 ASN A O 1
ATOM 1261 N N . ASN A 1 91 ? 0.97777 72.47410 -2.05124 1.000 59.68139 97 ASN A N 1
ATOM 1262 C CA . ASN A 1 91 ? 1.92284 71.42454 -1.69050 1.000 63.85097 97 ASN A CA 1
ATOM 1263 C C . ASN A 1 91 ? 3.28635 71.62876 -2.35900 1.000 57.45156 97 ASN A C 1
ATOM 1264 O O . ASN A 1 91 ? 3.85124 70.69180 -2.92572 1.000 56.23244 97 ASN A O 1
ATOM 1275 N N . PRO A 1 92 ? 3.84491 72.84085 -2.29652 1.000 50.43100 98 PRO A N 1
ATOM 1276 C CA . PRO A 1 92 ? 5.10878 73.09775 -3.00579 1.000 51.48675 98 PRO A CA 1
ATOM 1277 C C . PRO A 1 92 ? 6.25677 72.21383 -2.55408 1.000 61.24122 98 PRO A C 1
ATOM 1278 O O . PRO A 1 92 ? 7.20967 72.02553 -3.32079 1.000 61.33378 98 PRO A O 1
ATOM 1289 N N . LEU A 1 93 ? 6.20586 71.66341 -1.33990 1.000 64.74317 99 LEU A N 1
ATOM 1290 C CA . LEU A 1 93 ? 7.26875 70.76294 -0.90612 1.000 61.85209 99 LEU A CA 1
ATOM 1291 C C . LEU A 1 93 ? 7.37709 69.56241 -1.83601 1.000 59.54851 99 LEU A C 1
ATOM 1292 O O . LEU A 1 93 ? 8.48312 69.14390 -2.19828 1.000 53.25717 99 LEU A O 1
ATOM 1308 N N . ARG A 1 94 ? 6.23592 69.00730 -2.24711 1.000 66.12518 100 ARG A N 1
ATOM 1309 C CA . ARG A 1 94 ? 6.20720 67.81315 -3.07764 1.000 69.51926 100 ARG A CA 1
ATOM 1310 C C . ARG A 1 94 ? 6.06766 68.10943 -4.56409 1.000 64.86317 100 ARG A C 1
ATOM 1311 O O . ARG A 1 94 ? 6.38405 67.23859 -5.38148 1.000 67.79334 100 ARG A O 1
ATOM 1332 N N . THR A 1 95 ? 5.60656 69.30742 -4.93453 1.000 60.70287 101 THR A N 1
ATOM 1333 C CA . THR A 1 95 ? 5.27173 69.60732 -6.31875 1.000 58.70205 101 THR A CA 1
ATOM 1334 C C . THR A 1 95 ? 6.19027 70.62208 -6.98126 1.000 53.65592 101 THR A C 1
ATOM 1335 O O . THR A 1 95 ? 6.16797 70.73285 -8.21061 1.000 56.66275 101 THR A O 1
ATOM 1346 N N . PHE A 1 96 ? 6.98658 71.35864 -6.21499 1.000 54.12013 102 PHE A N 1
ATOM 1347 C CA . PHE A 1 96 ? 7.86055 72.38757 -6.75989 1.000 47.70086 102 PHE A CA 1
ATOM 1348 C C . PHE A 1 96 ? 9.29707 71.88738 -6.81176 1.000 46.29909 102 PHE A C 1
ATOM 1349 O O . PHE A 1 96 ? 9.79149 71.28334 -5.85476 1.000 46.76088 102 PHE A O 1
ATOM 1366 N N . SER A 1 97 ? 9.96392 72.14940 -7.93573 1.000 43.44179 103 SER A N 1
ATOM 1367 C CA . SER A 1 97 ? 11.34022 71.72670 -8.14248 1.000 45.75029 103 SER A CA 1
ATOM 1368 C C . SER A 1 97 ? 12.12210 72.83921 -8.82376 1.000 40.20331 103 SER A C 1
ATOM 1369 O O . SER A 1 97 ? 11.55610 73.67627 -9.53094 1.000 43.38565 103 SER A O 1
ATOM 1377 N N . VAL A 1 98 ? 13.43257 72.83692 -8.59925 1.000 38.83539 104 VAL A N 1
ATOM 1378 C CA . VAL A 1 98 ? 14.36507 73.73542 -9.27113 1.000 38.77392 104 VAL A CA 1
ATOM 1379 C C . VAL A 1 98 ? 15.24259 72.88181 -10.17453 1.000 43.40754 104 VAL A C 1
ATOM 1380 O O . VAL A 1 98 ? 15.99223 72.02389 -9.69188 1.000 48.56931 104 VAL A O 1
ATOM 1393 N N . LEU A 1 99 ? 15.15399 73.11612 -11.47911 1.000 42.18929 105 LEU A N 1
ATOM 1394 C CA . LEU A 1 99 ? 15.81778 72.28874 -12.47397 1.000 40.27459 105 LEU A CA 1
ATOM 1395 C C . LEU A 1 99 ? 17.01007 73.02541 -13.06560 1.000 38.55354 105 LEU A C 1
ATOM 1396 O O . LEU A 1 99 ? 16.96275 74.24244 -13.26770 1.000 42.78514 105 LEU A O 1
ATOM 1412 N N . GLU A 1 100 ? 18.07524 72.28296 -13.34307 1.000 38.56063 106 GLU A N 1
ATOM 1413 C CA . GLU A 1 100 ? 19.21733 72.83938 -14.04670 1.000 47.61583 106 GLU A CA 1
ATOM 1414 C C . GLU A 1 100 ? 18.93144 72.89076 -15.54413 1.000 51.89220 106 GLU A C 1
ATOM 1415 O O . GLU A 1 100 ? 18.09616 72.13931 -16.05227 1.000 53.03710 106 GLU A O 1
ATOM 1427 N N . PRO A 1 101 ? 19.61466 73.76661 -16.27847 1.000 47.06086 107 PRO A N 1
ATOM 1428 C CA . PRO A 1 101 ? 19.39946 73.82598 -17.73236 1.000 56.73745 107 PRO A CA 1
ATOM 1429 C C . PRO A 1 101 ? 19.79156 72.51872 -18.40281 1.000 61.70567 107 PRO A C 1
ATOM 1430 O O . PRO A 1 101 ? 20.91753 72.03835 -18.25905 1.000 65.20981 107 PRO A O 1
ATOM 1441 N N . GLY A 1 102 ? 18.84410 71.93943 -19.14024 1.000 65.52348 108 GLY A N 1
ATOM 1442 C CA . GLY A 1 102 ? 19.08472 70.72724 -19.89153 1.000 65.17917 108 GLY A CA 1
ATOM 1443 C C . GLY A 1 102 ? 18.99014 69.44054 -19.10270 1.000 69.86814 108 GLY A C 1
ATOM 1444 O O . GLY A 1 102 ? 19.07831 68.36054 -19.70237 1.000 73.07610 108 GLY A O 1
ATOM 1448 N N . GLY A 1 103 ? 18.81221 69.51058 -17.78545 1.000 79.69792 109 GLY A N 1
ATOM 1449 C CA . GLY A 1 103 ? 18.75223 68.33062 -16.95704 1.000 72.16525 109 GLY A CA 1
ATOM 1450 C C . GLY A 1 103 ? 19.86376 68.30749 -15.92768 1.000 60.90838 109 GLY A C 1
ATOM 1451 O O . GLY A 1 103 ? 20.76111 69.15599 -15.93260 1.000 60.89844 109 GLY A O 1
ATOM 1455 N N . PRO A 1 104 ? 19.82360 67.33029 -15.02320 1.000 54.84038 110 PRO A N 1
ATOM 1456 C CA . PRO A 1 104 ? 20.84112 67.25489 -13.96789 1.000 48.72299 110 PRO A CA 1
ATOM 1457 C C . PRO A 1 104 ? 22.24927 67.40508 -14.52419 1.000 46.73855 110 PRO A C 1
ATOM 1458 O O . PRO A 1 104 ? 22.56165 66.93047 -15.61746 1.000 54.26160 110 PRO A O 1
ATOM 1469 N N . GLY A 1 105 ? 23.10206 68.08147 -13.75781 1.000 53.22696 111 GLY A N 1
ATOM 1470 C CA . GLY A 1 105 ? 24.44884 68.37531 -14.19682 1.000 55.84717 111 GLY A CA 1
ATOM 1471 C C . GLY A 1 105 ? 24.55699 69.48857 -15.21155 1.000 53.75722 111 GLY A C 1
ATOM 1472 O O . GLY A 1 105 ? 25.61782 69.64435 -15.82620 1.000 60.82444 111 GLY A O 1
ATOM 1476 N N . GLY A 1 106 ? 23.49768 70.27510 -15.40189 1.000 52.04962 112 GLY A N 1
ATOM 1477 C CA . GLY A 1 106 ? 23.52600 71.29597 -16.43592 1.000 58.21446 112 GLY A CA 1
ATOM 1478 C C . GLY A 1 106 ? 24.39233 72.48578 -16.06815 1.000 62.28492 112 GLY A C 1
ATOM 1479 O O . GLY A 1 106 ? 25.19643 72.95573 -16.87817 1.000 65.32380 112 GLY A O 1
ATOM 1483 N N . CYS A 1 107 ? 24.24136 72.99220 -14.84069 1.000 60.49082 113 CYS A N 1
ATOM 1484 C CA . CYS A 1 107 ? 24.96148 74.20271 -14.45688 1.000 64.88927 113 CYS A CA 1
ATOM 1485 C C . CYS A 1 107 ? 26.47080 74.00156 -14.48314 1.000 66.56138 113 CYS A C 1
ATOM 1486 O O . CYS A 1 107 ? 27.21463 74.94882 -14.76212 1.000 61.33008 113 CYS A O 1
ATOM 1493 N N . SER A 1 108 ? 26.94526 72.78712 -14.19484 1.000 73.26918 114 SER A N 1
ATOM 1494 C CA . SER A 1 108 ? 28.38528 72.55100 -14.20641 1.000 81.35957 114 SER A CA 1
ATOM 1495 C C . SER A 1 108 ? 28.94671 72.61186 -15.62085 1.000 77.22436 114 SER A C 1
ATOM 1496 O O . SER A 1 108 ? 30.10126 73.01077 -15.81137 1.000 72.49289 114 SER A O 1
ATOM 1504 N N . LYS A 1 109 ? 28.15213 72.21980 -16.61847 1.000 76.95866 115 LYS A N 1
ATOM 1505 C CA . LYS A 1 109 ? 28.55009 72.34335 -18.01395 1.000 77.98611 115 LYS A CA 1
ATOM 1506 C C . LYS A 1 109 ? 28.29740 73.73705 -18.57343 1.000 73.84360 115 LYS A C 1
ATOM 1507 O O . LYS A 1 109 ? 28.71776 74.01926 -19.70059 1.000 73.08972 115 LYS A O 1
ATOM 1526 N N . LYS A 1 110 ? 27.62013 74.60445 -17.81946 1.000 78.92554 116 LYS A N 1
ATOM 1527 C CA . LYS A 1 110 ? 27.32338 75.96956 -18.25373 1.000 73.40594 116 LYS A CA 1
ATOM 1528 C C . LYS A 1 110 ? 26.39827 75.96372 -19.47000 1.000 66.12954 116 LYS A C 1
ATOM 1529 O O . LYS A 1 110 ? 26.63094 76.65120 -20.46597 1.000 60.99655 116 LYS A O 1
ATOM 1548 N N . LEU A 1 111 ? 25.32935 75.17786 -19.37234 1.000 72.90585 117 LEU A N 1
ATOM 1549 C CA . LEU A 1 111 ? 24.35080 75.05457 -20.43953 1.000 67.18210 117 LEU A CA 1
ATOM 1550 C C . LEU A 1 111 ? 23.26873 76.11858 -20.30856 1.000 66.51827 117 LEU A C 1
ATOM 1551 O O . LEU A 1 111 ? 22.88688 76.51786 -19.20380 1.000 59.13908 117 LEU A O 1
ATOM 1567 N N . THR A 1 112 ? 22.77653 76.57321 -21.45802 1.000 67.32945 118 THR A N 1
ATOM 1568 C CA . THR A 1 112 ? 21.61236 77.44395 -21.53535 1.000 60.03680 118 THR A CA 1
ATOM 1569 C C . THR A 1 112 ? 20.60639 76.80042 -22.47681 1.000 56.22711 118 THR A C 1
ATOM 1570 O O . THR A 1 112 ? 20.97578 76.33337 -23.55882 1.000 58.86429 118 THR A O 1
ATOM 1581 N N . ALA A 1 113 ? 19.34307 76.77140 -22.06384 1.000 56.26495 119 ALA A N 1
ATOM 1582 C CA . ALA A 1 113 ? 18.30433 76.10527 -22.83221 1.000 50.21817 119 ALA A CA 1
ATOM 1583 C C . ALA A 1 113 ? 16.96232 76.73105 -22.49625 1.000 50.78164 119 ALA A C 1
ATOM 1584 O O . ALA A 1 113 ? 16.71482 77.10169 -21.34563 1.000 57.42939 119 ALA A O 1
ATOM 1591 N N . THR A 1 114 ? 16.09993 76.84603 -23.50307 1.000 48.04541 120 THR A N 1
ATOM 1592 C CA . THR A 1 114 ? 14.76582 77.36805 -23.26373 1.000 46.41077 120 THR A CA 1
ATOM 1593 C C . THR A 1 114 ? 14.04760 76.49931 -22.23581 1.000 42.04225 120 THR A C 1
ATOM 1594 O O . THR A 1 114 ? 14.40105 75.34046 -22.00432 1.000 45.07510 120 THR A O 1
ATOM 1605 N N . VAL A 1 115 ? 13.02286 77.07687 -21.61018 1.000 41.85493 121 VAL A N 1
ATOM 1606 C CA . VAL A 1 115 ? 12.25856 76.32575 -20.62066 1.000 43.65920 121 VAL A CA 1
ATOM 1607 C C . VAL A 1 115 ? 11.60173 75.11724 -21.27450 1.000 55.32888 121 VAL A C 1
ATOM 1608 O O . VAL A 1 115 ? 11.53997 74.03186 -20.68520 1.000 67.72650 121 VAL A O 1
ATOM 1621 N N . GLU A 1 116 ? 11.11074 75.28111 -22.50618 1.000 59.33713 122 GLU A N 1
ATOM 1622 C CA . GLU A 1 116 ? 10.53307 74.15393 -23.23186 1.000 59.41523 122 GLU A CA 1
ATOM 1623 C C . GLU A 1 116 ? 11.52449 73.00058 -23.32900 1.000 64.70199 122 GLU A C 1
ATOM 1624 O O . GLU A 1 116 ? 11.17092 71.83887 -23.09809 1.000 69.19443 122 GLU A O 1
ATOM 1636 N N . GLU A 1 117 ? 12.77841 73.30724 -23.67271 1.000 69.14098 123 GLU A N 1
ATOM 1637 C CA . GLU A 1 117 ? 13.77526 72.25976 -23.86797 1.000 66.09693 123 GLU A CA 1
ATOM 1638 C C . GLU A 1 117 ? 14.13183 71.57467 -22.55468 1.000 68.39302 123 GLU A C 1
ATOM 1639 O O . GLU A 1 117 ? 14.33690 70.35564 -22.51963 1.000 69.35502 123 GLU A O 1
ATOM 1651 N N . THR A 1 118 ? 14.21039 72.34008 -21.46437 1.000 65.69736 124 THR A N 1
ATOM 1652 C CA . THR A 1 118 ? 14.67262 71.77810 -20.19984 1.000 58.70256 124 THR A CA 1
ATOM 1653 C C . THR A 1 118 ? 13.65944 70.80219 -19.61602 1.000 64.84686 124 THR A C 1
ATOM 1654 O O . THR A 1 118 ? 14.04126 69.78249 -19.02969 1.000 74.11511 124 THR A O 1
ATOM 1665 N N . ILE A 1 119 ? 12.36822 71.09372 -19.76266 1.000 69.12321 125 ILE A N 1
ATOM 1666 C CA . ILE A 1 119 ? 11.31986 70.26776 -19.17428 1.000 78.48150 125 ILE A CA 1
ATOM 1667 C C . ILE A 1 119 ? 10.82515 69.26222 -20.20524 1.000 86.40100 125 ILE A C 1
ATOM 1668 O O . ILE A 1 119 ? 9.68360 68.79379 -20.13146 1.000 91.36234 125 ILE A O 1
ATOM 1684 N N . LYS A 1 120 ? 11.68567 68.91727 -21.16532 1.000 92.95764 126 LYS A N 1
ATOM 1685 C CA . LYS A 1 120 ? 11.24941 68.12593 -22.31262 1.000 99.06614 126 LYS A CA 1
ATOM 1686 C C . LYS A 1 120 ? 10.48259 66.88321 -21.87559 1.000 103.56583 126 LYS A C 1
ATOM 1687 O O . LYS A 1 120 ? 9.36088 66.63882 -22.33436 1.000 102.98065 126 LYS A O 1
ATOM 1706 N N . HIS A 1 121 ? 11.06978 66.08844 -20.98221 1.000 97.51019 127 HIS A N 1
ATOM 1707 C CA . HIS A 1 121 ? 10.44592 64.86343 -20.50364 1.000 105.13456 127 HIS A CA 1
ATOM 1708 C C . HIS A 1 121 ? 10.00095 64.94880 -19.04975 1.000 128.58603 127 HIS A C 1
ATOM 1709 O O . HIS A 1 121 ? 9.40883 63.99044 -18.54110 1.000 129.78813 127 HIS A O 1
ATOM 1723 N N . GLY A 1 122 ? 10.25918 66.06751 -18.37115 1.000 130.59214 128 GLY A N 1
ATOM 1724 C CA . GLY A 1 122 ? 9.98487 66.17462 -16.94793 1.000 132.50759 128 GLY A CA 1
ATOM 1725 C C . GLY A 1 122 ? 8.51641 66.24722 -16.58097 1.000 127.98753 128 GLY A C 1
ATOM 1726 O O . GLY A 1 122 ? 8.18559 66.06881 -15.40339 1.000 117.69326 128 GLY A O 1
ATOM 1730 N N . ASN A 1 123 ? 7.63680 66.50351 -17.54549 1.000 115.71760 129 ASN A N 1
ATOM 1731 C CA . ASN A 1 123 ? 6.20159 66.62071 -17.29864 1.000 114.35756 129 ASN A CA 1
ATOM 1732 C C . ASN A 1 123 ? 5.92397 67.64721 -16.19484 1.000 100.16832 129 ASN A C 1
ATOM 1733 O O . ASN A 1 123 ? 5.51385 67.32347 -15.07988 1.000 75.56430 129 ASN A O 1
ATOM 1744 N N . CYS A 1 124 ? 6.16937 68.90825 -16.54515 1.000 95.80508 130 CYS A N 1
ATOM 1745 C CA . CYS A 1 124 ? 5.92107 70.03761 -15.65766 1.000 72.57045 130 CYS A CA 1
ATOM 1746 C C . CYS A 1 124 ? 4.60451 70.69602 -16.05481 1.000 59.89651 130 CYS A C 1
ATOM 1747 O O . CYS A 1 124 ? 4.48016 71.21807 -17.16840 1.000 56.91575 130 CYS A O 1
ATOM 1754 N N . PHE A 1 125 ? 3.62223 70.65935 -15.15158 1.000 62.38149 131 PHE A N 1
ATOM 1755 C CA . PHE A 1 125 ? 2.38059 71.39108 -15.37390 1.000 51.58961 131 PHE A CA 1
ATOM 1756 C C . PHE A 1 125 ? 2.67382 72.83362 -15.76707 1.000 47.37656 131 PHE A C 1
ATOM 1757 O O . PHE A 1 125 ? 2.26555 73.30448 -16.83267 1.000 53.29654 131 PHE A O 1
ATOM 1774 N N . VAL A 1 126 ? 3.38329 73.54932 -14.89784 1.000 42.26337 132 VAL A N 1
ATOM 1775 C CA . VAL A 1 126 ? 3.75067 74.93849 -15.11743 1.000 37.53073 132 VAL A CA 1
ATOM 1776 C C . VAL A 1 126 ? 5.25649 75.05595 -14.95936 1.000 38.83752 132 VAL A C 1
ATOM 1777 O O . VAL A 1 126 ? 5.87668 74.32725 -14.17939 1.000 50.38570 132 VAL A O 1
ATOM 1790 N N . ALA A 1 127 ? 5.84661 75.98200 -15.70716 1.000 39.26800 133 ALA A N 1
ATOM 1791 C CA . ALA A 1 127 ? 7.28595 76.17875 -15.66023 1.000 41.23794 133 ALA A CA 1
ATOM 1792 C C . ALA A 1 127 ? 7.60814 77.58757 -16.12944 1.000 40.80614 133 ALA A C 1
ATOM 1793 O O . ALA A 1 127 ? 7.04838 78.05924 -17.12160 1.000 46.20969 133 ALA A O 1
ATOM 1800 N N . GLN A 1 128 ? 8.50662 78.25139 -15.40795 1.000 35.98558 134 GLN A N 1
ATOM 1801 C CA . GLN A 1 128 ? 9.00199 79.56276 -15.79202 1.000 34.70450 134 GLN A CA 1
ATOM 1802 C C . GLN A 1 128 ? 10.52022 79.57616 -15.69725 1.000 35.81634 134 GLN A C 1
ATOM 1803 O O . GLN A 1 128 ? 11.13324 78.70629 -15.07455 1.000 39.76748 134 GLN A O 1
ATOM 1817 N N . ASN A 1 129 ? 11.12381 80.57681 -16.33074 1.000 32.87295 135 ASN A N 1
ATOM 1818 C CA . ASN A 1 129 ? 12.55740 80.77759 -16.18779 1.000 33.98097 135 ASN A CA 1
ATOM 1819 C C . ASN A 1 129 ? 12.89867 81.01628 -14.72152 1.000 41.76824 135 ASN A C 1
ATOM 1820 O O . ASN A 1 129 ? 12.06835 81.48116 -13.93404 1.000 36.54471 135 ASN A O 1
ATOM 1831 N N . GLY A 1 130 ? 14.13681 80.69329 -14.35639 1.000 46.46709 136 GLY A N 1
ATOM 1832 C CA . GLY A 1 130 ? 14.54780 80.75185 -12.96853 1.000 40.32660 136 GLY A CA 1
ATOM 1833 C C . GLY A 1 130 ? 15.47511 81.90148 -12.63467 1.000 35.05507 136 GLY A C 1
ATOM 1834 O O . GLY A 1 130 ? 15.10524 83.07215 -12.76841 1.000 34.71835 136 GLY A O 1
ATOM 1838 N N . GLY A 1 131 ? 16.68663 81.57415 -12.19614 1.000 39.02862 137 GLY A N 1
ATOM 1839 C CA . GLY A 1 131 ? 17.62429 82.56386 -11.71753 1.000 45.59597 137 GLY A CA 1
ATOM 1840 C C . GLY A 1 131 ? 18.42260 83.20792 -12.83392 1.000 38.82338 137 GLY A C 1
ATOM 1841 O O . GLY A 1 131 ? 18.17471 83.01316 -14.02478 1.000 40.12526 137 GLY A O 1
ATOM 1845 N N . TYR A 1 132 ? 19.41009 83.99606 -12.42002 1.000 36.51636 138 TYR A N 1
ATOM 1846 C CA . TYR A 1 132 ? 20.25286 84.75189 -13.32979 1.000 37.65896 138 TYR A CA 1
ATOM 1847 C C . TYR A 1 132 ? 21.42356 83.89820 -13.80825 1.000 44.90888 138 TYR A C 1
ATOM 1848 O O . TYR A 1 132 ? 21.70974 82.82684 -13.27009 1.000 42.82576 138 TYR A O 1
ATOM 1866 N N . PHE A 1 133 ? 22.10469 84.38739 -14.84198 1.000 52.27282 139 PHE A N 1
ATOM 1867 C CA . PHE A 1 133 ? 23.23303 83.66497 -15.41111 1.000 57.71268 139 PHE A CA 1
ATOM 1868 C C . PHE A 1 133 ? 24.04611 84.61553 -16.27389 1.000 57.90335 139 PHE A C 1
ATOM 1869 O O . PHE A 1 133 ? 23.54700 85.64382 -16.73687 1.000 64.91488 139 PHE A O 1
ATOM 1886 N N . ASP A 1 134 ? 25.31147 84.25608 -16.47985 1.000 62.13595 140 ASP A N 1
ATOM 1887 C CA . ASP A 1 134 ? 26.18351 85.03161 -17.35233 1.000 69.22496 140 ASP A CA 1
ATOM 1888 C C . ASP A 1 134 ? 25.78062 84.79054 -18.80215 1.000 76.21428 140 ASP A C 1
ATOM 1889 O O . ASP A 1 134 ? 25.79607 83.65020 -19.27834 1.000 74.50558 140 ASP A O 1
ATOM 1898 N N . MET A 1 135 ? 25.41664 85.86513 -19.50281 1.000 75.36728 141 MET A N 1
ATOM 1899 C CA . MET A 1 135 ? 24.91691 85.72384 -20.86532 1.000 69.02311 141 MET A CA 1
ATOM 1900 C C . MET A 1 135 ? 26.00196 85.23650 -21.81777 1.000 77.46489 141 MET A C 1
ATOM 1901 O O . MET A 1 135 ? 25.71021 84.47638 -22.74850 1.000 62.12013 141 MET A O 1
ATOM 1915 N N . ASP A 1 136 ? 27.25326 85.64787 -21.59921 1.000 90.83719 142 ASP A N 1
ATOM 1916 C CA . ASP A 1 136 ? 28.32477 85.30299 -22.52696 1.000 71.06500 142 ASP A CA 1
ATOM 1917 C C . ASP A 1 136 ? 28.81587 83.87407 -22.32617 1.000 66.51494 142 ASP A C 1
ATOM 1918 O O . ASP A 1 136 ? 29.12347 83.18110 -23.30205 1.000 78.92406 142 ASP A O 1
ATOM 1927 N N . THR A 1 137 ? 28.89408 83.41539 -21.07418 1.000 63.10392 143 THR A N 1
ATOM 1928 C CA . THR A 1 137 ? 29.50291 82.13168 -20.75798 1.000 66.02115 143 THR A CA 1
ATOM 1929 C C . THR A 1 137 ? 28.50602 81.04616 -20.38090 1.000 67.24692 143 THR A C 1
ATOM 1930 O O . THR A 1 137 ? 28.84706 79.86289 -20.47224 1.000 56.30440 143 THR A O 1
ATOM 1941 N N . GLY A 1 138 ? 27.29563 81.40998 -19.96520 1.000 79.44697 144 GLY A N 1
ATOM 1942 C CA . GLY A 1 138 ? 26.34224 80.43395 -19.48449 1.000 73.20820 144 GLY A CA 1
ATOM 1943 C C . GLY A 1 138 ? 26.52250 80.03850 -18.03882 1.000 66.12309 144 GLY A C 1
ATOM 1944 O O . GLY A 1 138 ? 25.84795 79.11193 -17.57562 1.000 67.33905 144 GLY A O 1
ATOM 1948 N N . ASN A 1 139 ? 27.41076 80.71023 -17.31250 1.000 69.49566 145 ASN A N 1
ATOM 1949 C CA . ASN A 1 139 ? 27.65491 80.38162 -15.91485 1.000 68.59175 145 ASN A CA 1
ATOM 1950 C C . ASN A 1 139 ? 26.42274 80.69685 -15.07384 1.000 61.56253 145 ASN A C 1
ATOM 1951 O O . ASN A 1 139 ? 25.83350 81.77515 -15.19183 1.000 57.11628 145 ASN A O 1
ATOM 1962 N N . CYS A 1 140 ? 26.02762 79.74759 -14.23134 1.000 55.69579 146 CYS A N 1
ATOM 1963 C CA . CYS A 1 140 ? 24.92133 79.96183 -13.31164 1.000 52.74677 146 CYS A CA 1
ATOM 1964 C C . CYS A 1 140 ? 25.36530 80.83801 -12.14479 1.000 54.08933 146 CYS A C 1
ATOM 1965 O O . CYS A 1 140 ? 26.52742 80.81415 -11.72829 1.000 57.40595 146 CYS A O 1
ATOM 1972 N N . PHE A 1 141 ? 24.42167 81.61261 -11.61352 1.000 50.69890 147 PHE A N 1
ATOM 1973 C CA . PHE A 1 141 ? 24.69014 82.56861 -10.54919 1.000 53.63579 147 PHE A CA 1
ATOM 1974 C C . PHE A 1 141 ? 23.89594 82.21436 -9.29754 1.000 44.30747 147 PHE A C 1
ATOM 1975 O O . PHE A 1 141 ? 22.71054 81.87418 -9.37519 1.000 46.51539 147 PHE A O 1
ATOM 1992 N N . GLY A 1 142 ? 24.55965 82.30204 -8.14458 1.000 47.14235 148 GLY A N 1
ATOM 1993 C CA . GLY A 1 142 ? 23.90089 82.13843 -6.86498 1.000 51.57499 148 GLY A CA 1
ATOM 1994 C C . GLY A 1 142 ? 23.78250 80.69436 -6.42266 1.000 51.23747 148 GLY A C 1
ATOM 1995 O O . GLY A 1 142 ? 24.21904 79.75192 -7.08994 1.000 51.23963 148 GLY A O 1
ATOM 1999 N N . ASN A 1 143 ? 23.16774 80.52708 -5.25214 1.000 44.30748 149 ASN A N 1
ATOM 2000 C CA . ASN A 1 143 ? 22.94335 79.19946 -4.69990 1.000 44.65275 149 ASN A CA 1
ATOM 2001 C C . ASN A 1 143 ? 21.90662 78.44598 -5.52357 1.000 49.72745 149 ASN A C 1
ATOM 2002 O O . ASN A 1 143 ? 20.95642 79.02985 -6.05522 1.000 52.19163 149 ASN A O 1
ATOM 2013 N N . ILE A 1 144 ? 22.09691 77.13124 -5.63447 1.000 53.83012 150 ILE A N 1
ATOM 2014 C CA . ILE A 1 144 ? 21.19400 76.28022 -6.40318 1.000 54.09211 150 ILE A CA 1
ATOM 2015 C C . ILE A 1 144 ? 21.08607 74.91817 -5.71536 1.000 53.54359 150 ILE A C 1
ATOM 2016 O O . ILE A 1 144 ? 22.08399 74.20014 -5.59616 1.000 54.93700 150 ILE A O 1
ATOM 2032 N N . VAL A 1 145 ? 19.88163 74.56874 -5.27353 1.000 44.74537 151 VAL A N 1
ATOM 2033 C CA . VAL A 1 145 ? 19.58988 73.24670 -4.72563 1.000 44.48344 151 VAL A CA 1
ATOM 2034 C C . VAL A 1 145 ? 18.45175 72.65639 -5.54571 1.000 49.58663 151 VAL A C 1
ATOM 2035 O O . VAL A 1 145 ? 17.33200 73.18354 -5.53227 1.000 49.76900 151 VAL A O 1
ATOM 2048 N N . SER A 1 146 ? 18.73480 71.56499 -6.25128 1.000 53.66129 152 SER A N 1
ATOM 2049 C CA . SER A 1 146 ? 17.80114 70.96070 -7.19774 1.000 49.16511 152 SER A CA 1
ATOM 2050 C C . SER A 1 146 ? 17.35895 69.60215 -6.66392 1.000 48.10384 152 SER A C 1
ATOM 2051 O O . SER A 1 146 ? 18.10770 68.62359 -6.73080 1.000 56.96682 152 SER A O 1
ATOM 2059 N N . ASP A 1 147 ? 16.13522 69.54559 -6.14512 1.000 48.92231 153 ASP A N 1
ATOM 2060 C CA . ASP A 1 147 ? 15.54997 68.30418 -5.64439 1.000 62.52285 153 ASP A CA 1
ATOM 2061 C C . ASP A 1 147 ? 16.47730 67.62414 -4.63836 1.000 64.91585 153 ASP A C 1
ATOM 2062 O O . ASP A 1 147 ? 16.84619 66.45584 -4.77971 1.000 62.83390 153 ASP A O 1
ATOM 2071 N N . GLY A 1 148 ? 16.86224 68.37884 -3.60890 1.000 63.02992 154 GLY A N 1
ATOM 2072 C CA . GLY A 1 148 ? 17.62905 67.85219 -2.50454 1.000 59.65886 154 GLY A CA 1
ATOM 2073 C C . GLY A 1 148 ? 19.13217 67.85801 -2.69205 1.000 55.83505 154 GLY A C 1
ATOM 2074 O O . GLY A 1 148 ? 19.86361 67.77518 -1.69909 1.000 62.22110 154 GLY A O 1
ATOM 2078 N N . LYS A 1 149 ? 19.61739 67.95722 -3.92551 1.000 51.01612 155 LYS A N 1
ATOM 2079 C CA . LYS A 1 149 ? 21.04139 67.85829 -4.21659 1.000 55.39470 155 LYS A CA 1
ATOM 2080 C C . LYS A 1 149 ? 21.61459 69.24911 -4.45509 1.000 52.37003 155 LYS A C 1
ATOM 2081 O O . LYS A 1 149 ? 21.17364 69.96132 -5.36227 1.000 54.13076 155 LYS A O 1
ATOM 2100 N N . LEU A 1 150 ? 22.59426 69.62992 -3.64004 1.000 55.39023 156 LEU A N 1
ATOM 2101 C CA . LEU A 1 150 ? 23.27762 70.90127 -3.83090 1.000 50.77377 156 LEU A CA 1
ATOM 2102 C C . LEU A 1 150 ? 23.98529 70.90904 -5.17737 1.000 53.64508 156 LEU A C 1
ATOM 2103 O O . LEU A 1 150 ? 24.85187 70.06886 -5.43806 1.000 61.38786 156 LEU A O 1
ATOM 2119 N N . VAL A 1 151 ? 23.61800 71.86059 -6.03131 1.000 60.10379 157 VAL A N 1
ATOM 2120 C CA . VAL A 1 151 ? 24.24866 71.99946 -7.33837 1.000 63.09795 157 VAL A CA 1
ATOM 2121 C C . VAL A 1 151 ? 25.49040 72.86921 -7.19599 1.000 64.86565 157 VAL A C 1
ATOM 2122 O O . VAL A 1 151 ? 26.59750 72.44929 -7.55167 1.000 69.82109 157 VAL A O 1
ATOM 2135 N N . GLN A 1 152 ? 25.31961 74.08336 -6.67656 1.000 61.61948 158 GLN A N 1
ATOM 2136 C CA . GLN A 1 152 ? 26.44384 74.97610 -6.44259 1.000 62.62398 158 GLN A CA 1
ATOM 2137 C C . GLN A 1 152 ? 26.09767 75.91674 -5.29580 1.000 56.24115 158 GLN A C 1
ATOM 2138 O O . GLN A 1 152 ? 24.98511 75.89958 -4.76325 1.000 59.82920 158 GLN A O 1
ATOM 2152 N N . SER A 1 153 ? 27.07005 76.74545 -4.92219 1.000 58.33753 159 SER A N 1
ATOM 2153 C CA . SER A 1 153 ? 26.92074 77.71651 -3.85133 1.000 52.05003 159 SER A CA 1
ATOM 2154 C C . SER A 1 153 ? 27.38755 79.08126 -4.33304 1.000 57.45296 159 SER A C 1
ATOM 2155 O O . SER A 1 153 ? 28.22934 79.18828 -5.22919 1.000 66.82888 159 SER A O 1
ATOM 2163 N N . ALA A 1 154 ? 26.83110 80.12663 -3.72677 1.000 54.99577 160 ALA A N 1
ATOM 2164 C CA . ALA A 1 154 ? 27.21480 81.49304 -4.05170 1.000 56.78854 160 ALA A CA 1
ATOM 2165 C C . ALA A 1 154 ? 28.48683 81.93386 -3.34214 1.000 57.85493 160 ALA A C 1
ATOM 2166 O O . ALA A 1 154 ? 28.95803 83.04851 -3.58960 1.000 56.13731 160 ALA A O 1
ATOM 2173 N N . LYS A 1 155 ? 29.05157 81.09283 -2.47659 1.000 63.63556 161 LYS A N 1
ATOM 2174 C CA . LYS A 1 155 ? 30.22978 81.45385 -1.69059 1.000 64.04233 161 LYS A CA 1
ATOM 2175 C C . LYS A 1 155 ? 29.99976 82.75866 -0.92959 1.000 64.37369 161 LYS A C 1
ATOM 2176 O O . LYS A 1 155 ? 30.89238 83.60015 -0.80353 1.000 67.01496 161 LYS A O 1
ATOM 2195 N N . GLY A 1 156 ? 28.78095 82.92912 -0.41827 1.000 62.40061 162 GLY A N 1
ATOM 2196 C CA . GLY A 1 156 ? 28.45683 84.04426 0.44487 1.000 59.26577 162 GLY A CA 1
ATOM 2197 C C . GLY A 1 156 ? 27.99977 85.30682 -0.25127 1.000 53.07268 162 GLY A C 1
ATOM 2198 O O . GLY A 1 156 ? 27.76032 86.31357 0.42842 1.000 48.82480 162 GLY A O 1
ATOM 2202 N N . ILE A 1 157 ? 27.87656 85.29811 -1.57891 1.000 51.51045 163 ILE A N 1
ATOM 2203 C CA . ILE A 1 157 ? 27.37642 86.47070 -2.28433 1.000 47.52944 163 ILE A CA 1
ATOM 2204 C C . ILE A 1 157 ? 25.92086 86.70093 -1.89931 1.000 49.21080 163 ILE A C 1
ATOM 2205 O O . ILE A 1 157 ? 25.11445 85.76086 -1.84534 1.000 43.61016 163 ILE A O 1
ATOM 2221 N N . GLN A 1 158 ? 25.57457 87.95939 -1.63417 1.000 49.36773 164 GLN A N 1
ATOM 2222 C CA . GLN A 1 158 ? 24.30216 88.30716 -1.00660 1.000 43.61599 164 GLN A CA 1
ATOM 2223 C C . GLN A 1 158 ? 23.33257 88.84929 -2.04995 1.000 39.93500 164 GLN A C 1
ATOM 2224 O O . GLN A 1 158 ? 23.43398 90.00268 -2.47489 1.000 36.25096 164 GLN A O 1
ATOM 2238 N N . ASN A 1 159 ? 22.38553 88.00572 -2.45108 1.000 41.27716 165 ASN A N 1
ATOM 2239 C CA . ASN A 1 159 ? 21.22622 88.40169 -3.23501 1.000 32.68802 165 ASN A CA 1
ATOM 2240 C C . ASN A 1 159 ? 19.99119 87.78441 -2.59160 1.000 35.73074 165 ASN A C 1
ATOM 2241 O O . ASN A 1 159 ? 20.08730 86.95643 -1.68160 1.000 33.00704 165 ASN A O 1
ATOM 2252 N N . ALA A 1 160 ? 18.81794 88.19619 -3.06397 1.000 36.67219 166 ALA A N 1
ATOM 2253 C CA . ALA A 1 160 ? 17.58119 87.62587 -2.54817 1.000 31.36540 166 ALA A CA 1
ATOM 2254 C C . ALA A 1 160 ? 17.52915 86.13233 -2.84924 1.000 29.78640 166 ALA A C 1
ATOM 2255 O O . ALA A 1 160 ? 17.90080 85.68876 -3.93901 1.000 35.30021 166 ALA A O 1
ATOM 2262 N N . GLN A 1 161 ? 17.06325 85.35386 -1.87458 1.000 28.91638 167 GLN A N 1
ATOM 2263 C CA . GLN A 1 161 ? 17.03907 83.90304 -1.97889 1.000 29.03722 167 GLN A CA 1
ATOM 2264 C C . GLN A 1 161 ? 15.63186 83.38148 -1.73261 1.000 29.53803 167 GLN A C 1
ATOM 2265 O O . GLN A 1 161 ? 14.84055 83.99589 -1.01134 1.000 33.47860 167 GLN A O 1
ATOM 2279 N N . PHE A 1 162 ? 15.33056 82.23611 -2.34017 1.000 29.88282 168 PHE A N 1
ATOM 2280 C CA . PHE A 1 162 ? 14.11882 81.49217 -2.03881 1.000 32.32600 168 PHE A CA 1
ATOM 2281 C C . PHE A 1 162 ? 14.43646 80.00662 -2.00611 1.000 36.75482 168 PHE A C 1
ATOM 2282 O O . PHE A 1 162 ? 15.12503 79.49395 -2.89301 1.000 38.46893 168 PHE A O 1
ATOM 2299 N N . GLY A 1 163 ? 13.91066 79.31711 -1.00065 1.000 39.03230 169 GLY A N 1
ATOM 2300 C CA . GLY A 1 163 ? 14.13832 77.89049 -0.88793 1.000 40.48741 169 GLY A CA 1
ATOM 2301 C C . GLY A 1 163 ? 13.08975 77.22424 -0.03222 1.000 43.71560 169 GLY A C 1
ATOM 2302 O O . GLY A 1 163 ? 12.39529 77.87125 0.75904 1.000 43.23848 169 GLY A O 1
ATOM 2306 N N . ILE A 1 164 ? 12.97933 75.90988 -0.20773 1.000 48.13732 170 ILE A N 1
ATOM 2307 C CA . ILE A 1 164 ? 12.10211 75.06873 0.59531 1.000 47.21515 170 ILE A CA 1
ATOM 2308 C C . ILE A 1 164 ? 12.97555 74.14257 1.42843 1.000 51.37581 170 ILE A C 1
ATOM 2309 O O . ILE A 1 164 ? 13.95549 73.57766 0.92635 1.000 50.99632 170 ILE A O 1
ATOM 2325 N N . LYS A 1 165 ? 12.62446 73.99303 2.69924 1.000 54.25385 171 LYS A N 1
ATOM 2326 C CA . LYS A 1 165 ? 13.37003 73.13429 3.60378 1.000 55.63524 171 LYS A CA 1
ATOM 2327 C C . LYS A 1 165 ? 12.80155 71.71649 3.57998 1.000 60.34292 171 LYS A C 1
ATOM 2328 O O . LYS A 1 165 ? 11.73346 71.45234 3.02369 1.000 68.59812 171 LYS A O 1
ATOM 2347 N N . SER A 1 166 ? 13.54015 70.79226 4.19860 1.000 61.03672 172 SER A N 1
ATOM 2348 C CA . SER A 1 166 ? 13.13096 69.39200 4.18814 1.000 57.74717 172 SER A CA 1
ATOM 2349 C C . SER A 1 166 ? 11.78626 69.19240 4.87219 1.000 59.44764 172 SER A C 1
ATOM 2350 O O . SER A 1 166 ? 11.01020 68.31883 4.46875 1.000 56.25620 172 SER A O 1
ATOM 2358 N N . ASP A 1 167 ? 11.49327 69.98067 5.90392 1.000 63.51391 173 ASP A N 1
ATOM 2359 C CA . ASP A 1 167 ? 10.22698 69.88731 6.61631 1.000 62.38049 173 ASP A CA 1
ATOM 2360 C C . ASP A 1 167 ? 9.12999 70.73144 5.98222 1.000 64.18561 173 ASP A C 1
ATOM 2361 O O . ASP A 1 167 ? 8.01719 70.77881 6.51885 1.000 57.97181 173 ASP A O 1
ATOM 2370 N N . GLY A 1 168 ? 9.41506 71.39847 4.86639 1.000 68.62648 174 GLY A N 1
ATOM 2371 C CA . GLY A 1 168 ? 8.41222 72.17171 4.16560 1.000 58.74249 174 GLY A CA 1
ATOM 2372 C C . GLY A 1 168 ? 8.35025 73.63506 4.52823 1.000 46.98343 174 GLY A C 1
ATOM 2373 O O . GLY A 1 168 ? 7.31145 74.26752 4.30725 1.000 50.23114 174 GLY A O 1
ATOM 2377 N N . THR A 1 169 ? 9.42107 74.19874 5.07336 1.000 45.15923 175 THR A N 1
ATOM 2378 C CA . THR A 1 169 ? 9.43413 75.60048 5.46362 1.000 44.92165 175 THR A CA 1
ATOM 2379 C C . THR A 1 169 ? 9.91601 76.44960 4.29476 1.000 48.23717 175 THR A C 1
ATOM 2380 O O . THR A 1 169 ? 10.94353 76.14634 3.67825 1.000 49.20119 175 THR A O 1
ATOM 2391 N N . LEU A 1 170 ? 9.16560 77.50554 3.98931 1.000 47.74294 176 LEU A N 1
ATOM 2392 C CA . LEU A 1 170 ? 9.53204 78.42121 2.91837 1.000 43.34082 176 LEU A CA 1
ATOM 2393 C C . LEU A 1 170 ? 10.51801 79.45574 3.44354 1.000 40.75036 176 LEU A C 1
ATOM 2394 O O . LEU A 1 170 ? 10.26510 80.10182 4.46457 1.000 39.10128 176 LEU A O 1
ATOM 2410 N N . ILE A 1 171 ? 11.63794 79.61288 2.74489 1.000 37.78146 177 ILE A N 1
ATOM 2411 C CA . ILE A 1 171 ? 12.69925 80.52943 3.14445 1.000 44.25747 177 ILE A CA 1
ATOM 2412 C C . ILE A 1 171 ? 12.78745 81.63623 2.10310 1.000 41.75796 177 ILE A C 1
ATOM 2413 O O . ILE A 1 171 ? 12.94482 81.36271 0.90669 1.000 41.16869 177 ILE A O 1
ATOM 2429 N N . PHE A 1 172 ? 12.68114 82.88238 2.55868 1.000 38.28833 178 PHE A N 1
ATOM 2430 C CA . PHE A 1 172 ? 12.86353 84.05554 1.71780 1.000 36.35797 178 PHE A CA 1
ATOM 2431 C C . PHE A 1 172 ? 13.81100 85.01880 2.41472 1.000 32.73751 178 PHE A C 1
ATOM 2432 O O . PHE A 1 172 ? 13.68712 85.25336 3.62072 1.000 42.53406 178 PHE A O 1
ATOM 2449 N N . GLY A 1 173 ? 14.75144 85.57736 1.65775 1.000 28.30335 179 GLY A N 1
ATOM 2450 C CA . GLY A 1 173 ? 15.59617 86.63153 2.16816 1.000 31.55844 179 GLY A CA 1
ATOM 2451 C C . GLY A 1 173 ? 17.05442 86.37185 1.86723 1.000 28.08634 179 GLY A C 1
ATOM 2452 O O . GLY A 1 173 ? 17.40017 85.66475 0.91442 1.000 26.52416 179 GLY A O 1
ATOM 2456 N N . TYR A 1 174 ? 17.91097 86.95927 2.69687 1.000 27.78312 180 TYR A N 1
ATOM 2457 C CA . TYR A 1 174 ? 19.35593 86.89213 2.53131 1.000 28.05208 180 TYR A CA 1
ATOM 2458 C C . TYR A 1 174 ? 19.91631 85.81503 3.44891 1.000 27.90121 180 TYR A C 1
ATOM 2459 O O . TYR A 1 174 ? 19.69276 85.84869 4.66403 1.000 33.62552 180 TYR A O 1
ATOM 2477 N N . LEU A 1 175 ? 20.64635 84.86938 2.86684 1.000 33.25642 181 LEU A N 1
ATOM 2478 C CA . LEU A 1 175 ? 21.20160 83.73923 3.59183 1.000 41.96395 181 LEU A CA 1
ATOM 2479 C C . LEU A 1 175 ? 22.72226 83.78563 3.55402 1.000 45.61732 181 LEU A C 1
ATOM 2480 O O . LEU A 1 175 ? 23.32040 84.03468 2.50200 1.000 41.73703 181 LEU A O 1
ATOM 2496 N N . SER A 1 176 ? 23.34141 83.54260 4.70551 1.000 50.28867 182 SER A N 1
ATOM 2497 C CA . SER A 1 176 ? 24.77754 83.33242 4.74467 1.000 58.17337 182 SER A CA 1
ATOM 2498 C C . SER A 1 176 ? 25.10598 81.94284 4.20143 1.000 61.07186 182 SER A C 1
ATOM 2499 O O . SER A 1 176 ? 24.23459 81.08190 4.04765 1.000 53.43472 182 SER A O 1
ATOM 2507 N N . GLU A 1 177 ? 26.38961 81.72435 3.91032 1.000 62.87696 183 GLU A N 1
ATOM 2508 C CA . GLU A 1 177 ? 26.78578 80.47123 3.27788 1.000 60.57898 183 GLU A CA 1
ATOM 2509 C C . GLU A 1 177 ? 26.44219 79.27199 4.15377 1.000 67.84796 183 GLU A C 1
ATOM 2510 O O . GLU A 1 177 ? 25.91766 78.26665 3.66097 1.000 74.19348 183 GLU A O 1
ATOM 2522 N N . GLU A 1 178 ? 26.72555 79.35590 5.45632 1.000 65.58574 184 GLU A N 1
ATOM 2523 C CA . GLU A 1 178 ? 26.45215 78.22176 6.33236 1.000 68.44078 184 GLU A CA 1
ATOM 2524 C C . GLU A 1 178 ? 24.95848 77.93207 6.42298 1.000 72.64707 184 GLU A C 1
ATOM 2525 O O . GLU A 1 178 ? 24.56071 76.76695 6.53861 1.000 74.48699 184 GLU A O 1
ATOM 2537 N N . GLN A 1 179 ? 24.11617 78.96864 6.37323 1.000 72.71666 185 GLN A N 1
ATOM 2538 C CA . GLN A 1 179 ? 22.67537 78.73508 6.33086 1.000 71.86270 185 GLN A CA 1
ATOM 2539 C C . GLN A 1 179 ? 22.29512 77.92572 5.09712 1.000 63.05340 185 GLN A C 1
ATOM 2540 O O . GLN A 1 179 ? 21.40023 77.07398 5.15241 1.000 55.89539 185 GLN A O 1
ATOM 2554 N N . VAL A 1 180 ? 22.96878 78.17879 3.97327 1.000 58.89653 186 VAL A N 1
ATOM 2555 C CA . VAL A 1 180 ? 22.69378 77.43023 2.75234 1.000 53.53011 186 VAL A CA 1
ATOM 2556 C C . VAL A 1 180 ? 23.15880 75.98792 2.89997 1.000 58.94663 186 VAL A C 1
ATOM 2557 O O . VAL A 1 180 ? 22.43692 75.04508 2.55572 1.000 60.52247 186 VAL A O 1
ATOM 2570 N N . LEU A 1 181 ? 24.37323 75.79625 3.40898 1.000 72.79715 187 LEU A N 1
ATOM 2571 C CA . LEU A 1 181 ? 24.98066 74.47695 3.51543 1.000 72.05445 187 LEU A CA 1
ATOM 2572 C C . LEU A 1 181 ? 24.56331 73.73184 4.77550 1.000 69.07237 187 LEU A C 1
ATOM 2573 O O . LEU A 1 181 ? 25.10939 72.65696 5.04702 1.000 68.92607 187 LEU A O 1
ATOM 2589 N N . GLU A 1 182 ? 23.62036 74.27461 5.54357 1.000 69.85759 188 GLU A N 1
ATOM 2590 C CA . GLU A 1 182 ? 23.15283 73.61008 6.75256 1.000 71.14905 188 GLU A CA 1
ATOM 2591 C C . GLU A 1 182 ? 22.77383 72.16585 6.45119 1.000 71.30765 188 GLU A C 1
ATOM 2592 O O . GLU A 1 182 ? 22.10101 71.87997 5.45739 1.000 69.67199 188 GLU A O 1
ATOM 2604 N N . ALA A 1 183 ? 23.22049 71.25352 7.31459 1.000 80.15065 189 ALA A N 1
ATOM 2605 C CA . ALA A 1 183 ? 22.93936 69.83492 7.14386 1.000 73.51094 189 ALA A CA 1
ATOM 2606 C C . ALA A 1 183 ? 21.69220 69.38268 7.88812 1.000 72.71796 189 ALA A C 1
ATOM 2607 O O . ALA A 1 183 ? 21.09442 68.37008 7.50670 1.000 64.03274 189 ALA A O 1
ATOM 2614 N N . GLU A 1 184 ? 21.29071 70.09934 8.93506 1.000 72.58574 190 GLU A N 1
ATOM 2615 C CA . GLU A 1 184 ? 20.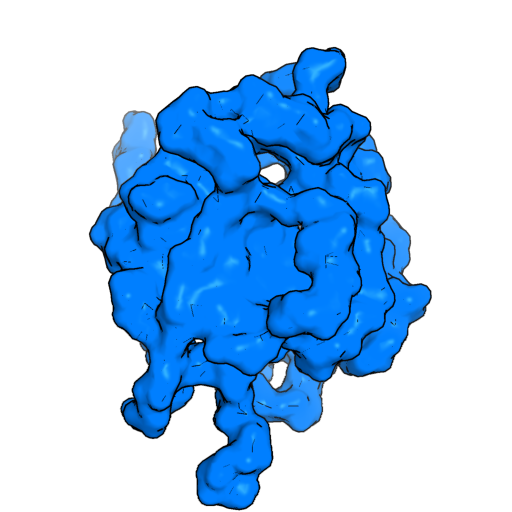08366 69.77405 9.68116 1.000 77.21980 190 GLU A CA 1
ATOM 2616 C C . GLU A 1 184 ? 18.92104 70.58870 9.12999 1.000 79.78365 190 GLU A C 1
ATOM 2617 O O . GLU A 1 184 ? 19.02451 71.81210 8.98845 1.000 74.30287 190 GLU A O 1
ATOM 2629 N N . ASN A 1 185 ? 17.81880 69.91010 8.82572 1.000 85.26551 191 ASN A N 1
ATOM 2630 C CA . ASN A 1 185 ? 16.67867 70.52278 8.15116 1.000 69.89250 191 ASN A CA 1
ATOM 2631 C C . ASN A 1 185 ? 17.17624 71.26378 6.90944 1.000 66.46552 191 ASN A C 1
ATOM 2632 O O . ASN A 1 185 ? 17.01211 72.48891 6.80211 1.000 66.01493 191 ASN A O 1
ATOM 2643 N N . PRO A 1 186 ? 17.79481 70.56561 5.96557 1.000 66.62971 192 PRO A N 1
ATOM 2644 C CA . PRO A 1 186 ? 18.46832 71.24070 4.85345 1.000 64.87647 192 PRO A CA 1
ATOM 2645 C C . PRO A 1 186 ? 17.50346 71.70158 3.77273 1.000 58.58877 192 PRO A C 1
ATOM 2646 O O . PRO A 1 186 ? 16.34846 71.28053 3.69949 1.000 65.19444 192 PRO A O 1
ATOM 2657 N N . PHE A 1 187 ? 18.01141 72.58772 2.91960 1.000 55.57764 193 PHE A N 1
ATOM 2658 C CA . PHE A 1 187 ? 17.25462 73.00970 1.75097 1.000 48.37422 193 PHE A CA 1
ATOM 2659 C C . PHE A 1 187 ? 17.05651 71.83139 0.80634 1.000 51.30744 193 PHE A C 1
ATOM 2660 O O . PHE A 1 187 ? 17.98206 71.05948 0.54900 1.000 53.50969 193 PHE A O 1
ATOM 2677 N N . VAL A 1 188 ? 15.83452 71.67924 0.30104 1.000 48.63596 194 VAL A N 1
ATOM 2678 C CA . VAL A 1 188 ? 15.54676 70.70931 -0.73235 1.000 49.89331 194 VAL A CA 1
ATOM 2679 C C . VAL A 1 188 ? 15.35792 71.39077 -2.07875 1.000 49.03845 194 VAL A C 1
ATOM 2680 O O . VAL A 1 188 ? 15.60207 70.76794 -3.12563 1.000 50.52572 194 VAL A O 1
ATOM 2693 N N . GLN A 1 189 ? 14.96737 72.65544 -2.07926 1.000 45.99582 195 GLN A N 1
ATOM 2694 C CA . GLN A 1 189 ? 14.91776 73.47485 -3.27472 1.000 46.37822 195 GLN A CA 1
ATOM 2695 C C . GLN A 1 189 ? 15.40649 74.86853 -2.90516 1.000 43.42872 195 GLN A C 1
ATOM 2696 O O . GLN A 1 189 ? 15.07040 75.38055 -1.83411 1.000 43.82379 195 GLN A O 1
ATOM 2710 N N . LEU A 1 190 ? 16.20459 75.47700 -3.78093 1.000 42.48666 196 LEU A N 1
ATOM 2711 C CA . LEU A 1 190 ? 16.76649 76.79046 -3.49166 1.000 38.32728 196 LEU A CA 1
ATOM 2712 C C . LEU A 1 190 ? 17.31105 77.41052 -4.76984 1.000 41.10437 196 LEU A C 1
ATOM 2713 O O . LEU A 1 190 ? 17.98422 76.73823 -5.55406 1.000 43.86242 196 LEU A O 1
ATOM 2729 N N . LEU A 1 191 ? 17.02113 78.69667 -4.96303 1.000 39.45615 197 LEU A N 1
ATOM 2730 C CA . LEU A 1 191 ? 17.57999 79.46286 -6.06856 1.000 39.78539 197 LEU A CA 1
ATOM 2731 C C . LEU A 1 191 ? 17.67785 80.92094 -5.64113 1.000 36.13142 197 LEU A C 1
ATOM 2732 O O . LEU A 1 191 ? 17.12017 81.32881 -4.61948 1.000 35.78809 197 LEU A O 1
ATOM 2748 N N . SER A 1 192 ? 18.39075 81.70934 -6.44188 1.000 36.67542 198 SER A N 1
ATOM 2749 C CA . SER A 1 192 ? 18.70267 83.09109 -6.10832 1.000 36.23003 198 SER A CA 1
ATOM 2750 C C . SER A 1 192 ? 18.19915 84.03122 -7.19162 1.000 35.33299 198 SER A C 1
ATOM 2751 O O . SER A 1 192 ? 18.35071 83.75904 -8.38707 1.000 42.80257 198 SER A O 1
ATOM 2759 N N . GLY A 1 193 ? 17.60510 85.14033 -6.76034 1.000 32.49593 199 GLY A N 1
ATOM 2760 C CA . GLY A 1 193 ? 17.17088 86.18323 -7.66598 1.000 35.12009 199 GLY A CA 1
ATOM 2761 C C . GLY A 1 193 ? 17.94804 87.46012 -7.43139 1.000 34.35638 199 GLY A C 1
ATOM 2762 O O . GLY A 1 193 ? 19.10736 87.41277 -7.01070 1.000 35.78234 199 GLY A O 1
ATOM 2766 N N . VAL A 1 194 ? 17.32831 88.60675 -7.70315 1.000 32.45687 200 VAL A N 1
ATOM 2767 C CA . VAL A 1 194 ? 17.95303 89.89921 -7.44558 1.000 29.31148 200 VAL A CA 1
ATOM 2768 C C . VAL A 1 194 ? 16.86848 90.89532 -7.06466 1.000 33.05927 200 VAL A C 1
ATOM 2769 O O . VAL A 1 194 ? 16.02084 91.24593 -7.89330 1.000 34.04952 200 VAL A O 1
ATOM 2782 N N . VAL A 1 195 ? 16.90534 91.35187 -5.80895 1.000 39.37110 201 VAL A N 1
ATOM 2783 C CA . VAL A 1 195 ? 15.95317 92.28077 -5.20191 1.000 31.88835 201 VAL A CA 1
ATOM 2784 C C . VAL A 1 195 ? 14.91247 91.48972 -4.41821 1.000 30.16184 201 VAL A C 1
ATOM 2785 O O . VAL A 1 195 ? 14.21071 90.63374 -4.97014 1.000 24.75107 201 VAL A O 1
ATOM 2798 N N . TRP A 1 196 ? 14.82263 91.77340 -3.12300 1.000 31.06591 202 TRP A N 1
ATOM 2799 C CA . TRP A 1 196 ? 13.77306 91.23761 -2.26505 1.000 30.19121 202 TRP A CA 1
ATOM 2800 C C . TRP A 1 196 ? 12.55475 92.14099 -2.41365 1.000 31.99668 202 TRP A C 1
ATOM 2801 O O . TRP A 1 196 ? 12.55335 93.27551 -1.92553 1.000 34.77962 202 TRP A O 1
ATOM 2822 N N . LEU A 1 197 ? 11.52293 91.65446 -3.10279 1.000 28.11761 203 LEU A N 1
ATOM 2823 C CA . LEU A 1 197 ? 10.37262 92.50187 -3.40202 1.000 27.97864 203 LEU A CA 1
ATOM 2824 C C . LEU A 1 197 ? 9.57859 92.81534 -2.14059 1.000 30.96572 203 LEU A C 1
ATOM 2825 O O . LEU A 1 197 ? 9.41510 93.98262 -1.76801 1.000 33.02413 203 LEU A O 1
ATOM 2841 N N . LEU A 1 198 ? 9.07479 91.78402 -1.46910 1.000 29.89027 204 LEU A N 1
ATOM 2842 C CA . LEU A 1 198 ? 8.25070 91.95252 -0.28355 1.000 29.39598 204 LEU A CA 1
ATOM 2843 C C . LEU A 1 198 ? 8.84863 91.16511 0.87105 1.000 30.47419 204 LEU A C 1
ATOM 2844 O O . LEU A 1 198 ? 9.27307 90.01841 0.69891 1.000 31.16608 204 LEU A O 1
ATOM 2860 N N . ARG A 1 199 ? 8.88599 91.79157 2.04650 1.000 31.72726 205 ARG A N 1
ATOM 2861 C CA . ARG A 1 199 ? 9.30855 91.13951 3.28086 1.000 32.48021 205 ARG A CA 1
ATOM 2862 C C . ARG A 1 199 ? 8.18815 91.27901 4.30287 1.000 35.08717 205 ARG A C 1
ATOM 2863 O O . ARG A 1 199 ? 7.88443 92.39043 4.75291 1.000 33.29046 205 ARG A O 1
ATOM 2884 N N . ASN A 1 200 ? 7.58614 90.15157 4.67407 1.000 38.79952 206 ASN A N 1
ATOM 2885 C CA . ASN A 1 200 ? 6.50296 90.12253 5.65147 1.000 37.54250 206 ASN A CA 1
ATOM 2886 C C . ASN A 1 200 ? 5.42646 91.14873 5.29790 1.000 37.29670 206 ASN A C 1
ATOM 2887 O O . ASN A 1 200 ? 5.02266 91.97736 6.11703 1.000 39.20273 206 ASN A O 1
ATOM 2898 N N . GLY A 1 201 ? 4.96970 91.09402 4.04717 1.000 28.64663 207 GLY A N 1
ATOM 2899 C CA . GLY A 1 201 ? 3.86944 91.92229 3.60013 1.000 25.86468 207 GLY A CA 1
ATOM 2900 C C . GLY A 1 201 ? 4.18316 93.38566 3.38643 1.000 29.33988 207 GLY A C 1
ATOM 2901 O O . GLY A 1 201 ? 3.25112 94.18615 3.26100 1.000 35.73652 207 GLY A O 1
ATOM 2905 N N . GLU A 1 202 ? 5.45849 93.76710 3.33221 1.000 35.01767 208 GLU A N 1
ATOM 2906 C CA . GLU A 1 202 ? 5.85100 95.15627 3.14104 1.000 38.15007 208 GLU A CA 1
ATOM 2907 C C . GLU A 1 202 ? 6.80942 95.27840 1.96497 1.000 32.21457 208 GLU A C 1
ATOM 2908 O O . GLU A 1 202 ? 7.62998 94.39140 1.71703 1.000 28.94959 208 GLU A O 1
ATOM 2920 N N . VAL A 1 203 ? 6.69862 96.39705 1.24317 1.000 31.66915 209 VAL A N 1
ATOM 2921 C CA . VAL A 1 203 ? 7.62397 96.66615 0.15107 1.000 30.81255 209 VAL A CA 1
ATOM 2922 C C . VAL A 1 203 ? 9.03245 96.79475 0.71311 1.000 32.56256 209 VAL A C 1
ATOM 2923 O O . VAL A 1 203 ? 9.25524 97.41999 1.75807 1.000 36.90137 209 VAL A O 1
ATOM 2936 N N . TYR A 1 204 ? 9.99597 96.20276 0.00928 1.000 33.52854 210 TYR A N 1
ATOM 2937 C CA . TYR A 1 204 ? 11.35315 96.04128 0.51598 1.000 35.48013 210 TYR A CA 1
ATOM 2938 C C . TYR A 1 204 ? 12.38156 96.42308 -0.54227 1.000 34.61937 210 TYR A C 1
ATOM 2939 O O . TYR A 1 204 ? 13.48665 95.87445 -0.57064 1.000 35.32281 210 TYR A O 1
ATOM 2957 N N . ILE A 1 205 ? 12.03444 97.36547 -1.41898 1.000 34.90220 211 ILE A N 1
ATOM 2958 C CA . ILE A 1 205 ? 12.94417 97.75560 -2.49369 1.000 36.52094 211 ILE A CA 1
ATOM 2959 C C . ILE A 1 205 ? 14.10995 98.56275 -1.93255 1.000 38.08000 211 ILE A C 1
ATOM 2960 O O . ILE A 1 205 ? 15.27792 98.19597 -2.10129 1.000 41.27696 211 ILE A O 1
ATOM 2976 N N . ASN A 1 206 ? 13.80781 99.68109 -1.26486 1.000 44.90725 212 ASN A N 1
ATOM 2977 C CA . ASN A 1 206 ? 14.86172 100.49383 -0.66588 1.000 43.81174 212 ASN A CA 1
ATOM 2978 C C . ASN A 1 206 ? 15.83229 99.63126 0.13137 1.000 38.15060 212 ASN A C 1
ATOM 2979 O O . ASN A 1 206 ? 17.05340 99.79770 0.03016 1.000 43.84777 212 ASN A O 1
ATOM 2989 N N . GLN A 1 207 ? 15.30623 98.69419 0.92396 1.000 32.44951 213 GLN A N 1
ATOM 2990 C CA . GLN A 1 207 ? 16.17234 97.85239 1.74043 1.000 39.97153 213 GLN A CA 1
ATOM 2991 C C . GLN A 1 207 ? 17.03245 96.93267 0.88219 1.000 38.81462 213 GLN A C 1
ATOM 2992 O O . GLN A 1 207 ? 18.14283 96.57003 1.28760 1.000 36.49958 213 GLN A O 1
ATOM 3006 N N . SER A 1 208 ? 16.54382 96.54529 -0.29932 1.000 37.18813 214 SER A N 1
ATOM 3007 C CA . SER A 1 208 ? 17.32833 95.67224 -1.16606 1.000 33.03877 214 SER A CA 1
ATOM 3008 C C . SER A 1 208 ? 18.49300 96.41700 -1.80459 1.000 31.83327 214 SER A C 1
ATOM 3009 O O . SER A 1 208 ? 19.53974 95.81457 -2.06870 1.000 32.01040 214 SER A O 1
ATOM 3017 N N . LYS A 1 209 ? 18.33295 97.71704 -2.06525 1.000 36.27777 215 LYS A N 1
ATOM 3018 C CA . LYS A 1 209 ? 19.44802 98.50917 -2.57482 1.000 38.99122 215 LYS A CA 1
ATOM 3019 C C . LYS A 1 209 ? 20.63748 98.43386 -1.62670 1.000 37.90156 215 LYS A C 1
ATOM 3020 O O . LYS A 1 209 ? 21.77981 98.23672 -2.05423 1.000 39.16090 215 LYS A O 1
ATOM 3039 N N . ALA A 1 210 ? 20.38142 98.58419 -0.32465 1.000 42.03858 216 ALA A N 1
ATOM 3040 C CA . ALA A 1 210 ? 21.46141 98.55604 0.65283 1.000 35.25035 216 ALA A CA 1
ATOM 3041 C C . ALA A 1 210 ? 22.07413 97.16862 0.78045 1.000 37.97231 216 ALA A C 1
ATOM 3042 O O . ALA A 1 210 ? 23.26976 97.04596 1.07038 1.000 39.24315 216 ALA A O 1
ATOM 3049 N N . ALA A 1 211 ? 21.28457 96.11892 0.55989 1.000 36.86769 217 ALA A N 1
ATOM 3050 C CA . ALA A 1 211 ? 21.75241 94.75820 0.78675 1.000 37.48893 217 ALA A CA 1
ATOM 3051 C C . ALA A 1 211 ? 22.40953 94.13003 -0.43463 1.000 38.97889 217 ALA A C 1
ATOM 3052 O O . ALA A 1 211 ? 23.33840 93.32794 -0.27938 1.000 33.18943 217 ALA A O 1
ATOM 3059 N N . GLU A 1 212 ? 21.96355 94.47406 -1.64450 1.000 39.19148 218 GLU A N 1
ATOM 3060 C CA . GLU A 1 212 ? 22.37899 93.76018 -2.84651 1.000 33.48788 218 GLU A CA 1
ATOM 3061 C C . GLU A 1 212 ? 23.16876 94.62125 -3.82528 1.000 34.01429 218 GLU A C 1
ATOM 3062 O O . GLU A 1 212 ? 23.39064 94.19549 -4.96564 1.000 33.58932 218 GLU A O 1
ATOM 3074 N N . SER A 1 213 ? 23.60821 95.80969 -3.41791 1.000 40.39998 219 SER A N 1
ATOM 3075 C CA . SER A 1 213 ? 24.48604 96.63377 -4.23742 1.000 39.24357 219 SER A CA 1
ATOM 3076 C C . SER A 1 213 ? 25.49681 97.32444 -3.33456 1.000 45.48235 219 SER A C 1
ATOM 3077 O O . SER A 1 213 ? 25.13831 97.84967 -2.27581 1.000 45.32465 219 SER A O 1
ATOM 3085 N N . ASP A 1 214 ? 26.75733 97.32034 -3.75678 1.000 58.47685 220 ASP A N 1
ATOM 3086 C CA . ASP A 1 214 ? 27.82211 97.89488 -2.94735 1.000 53.86722 220 ASP A CA 1
ATOM 3087 C C . ASP A 1 214 ? 27.70268 99.41320 -2.89230 1.000 54.09273 220 ASP A C 1
ATOM 3088 O O . ASP A 1 214 ? 27.27770 100.06204 -3.85166 1.000 61.79639 220 ASP A O 1
ATOM 3097 N N . LYS A 1 215 ? 28.08798 99.98183 -1.74848 1.000 51.32460 221 LYS A N 1
ATOM 3098 C CA . LYS A 1 215 ? 28.10820 101.43133 -1.61001 1.000 52.01312 221 LYS A CA 1
ATOM 3099 C C . LYS A 1 215 ? 29.28958 102.0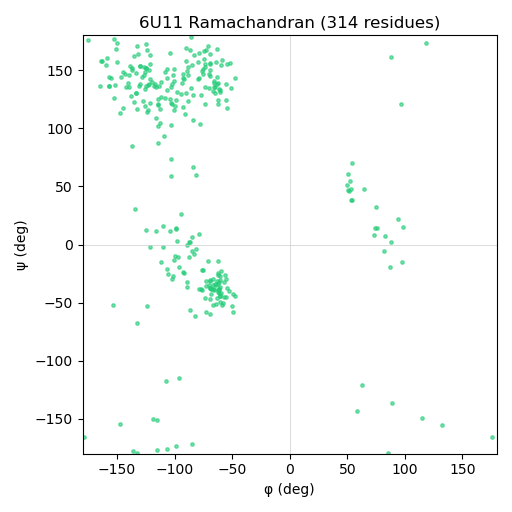6561 -2.33172 1.000 57.35724 221 LYS A C 1
ATOM 3100 O O . LYS A 1 215 ? 29.23227 103.25579 -2.65843 1.000 63.77603 221 LYS A O 1
ATOM 3119 N N . THR A 1 216 ? 30.35683 101.30324 -2.58351 1.000 56.61735 222 THR A N 1
ATOM 3120 C CA . THR A 1 216 ? 31.49836 101.85220 -3.30720 1.000 55.84996 222 THR A CA 1
ATOM 3121 C C . THR A 1 216 ? 31.12069 102.20640 -4.73966 1.000 61.60409 222 THR A C 1
ATOM 3122 O O . THR A 1 216 ? 31.57280 103.22523 -5.27335 1.000 76.05416 222 THR A O 1
ATOM 3133 N N . GLN A 1 217 ? 30.28961 101.38366 -5.37224 1.000 71.96356 223 GLN A N 1
ATOM 3134 C CA . GLN A 1 217 ? 29.90454 101.60688 -6.75672 1.000 86.23043 223 GLN A CA 1
ATOM 3135 C C . GLN A 1 217 ? 28.90608 102.75900 -6.86088 1.000 84.32908 223 GLN A C 1
ATOM 3136 O O . GLN A 1 217 ? 28.24856 103.14375 -5.89011 1.000 66.72917 223 GLN A O 1
ATOM 3150 N N . THR A 1 218 ? 28.81160 103.31951 -8.06458 1.000 88.15044 224 THR A N 1
ATOM 3151 C CA . THR A 1 218 ? 27.82716 104.35572 -8.34096 1.000 94.77219 224 THR A CA 1
ATOM 3152 C C . THR A 1 218 ? 26.41732 103.78445 -8.24770 1.000 98.24833 224 THR A C 1
ATOM 3153 O O . THR A 1 218 ? 26.14859 102.67170 -8.70933 1.000 93.85387 224 THR A O 1
ATOM 3164 N N . THR A 1 219 ? 25.50943 104.55657 -7.64915 1.000 106.12861 225 THR A N 1
ATOM 3165 C CA . THR A 1 219 ? 24.10284 104.16536 -7.55446 1.000 99.18702 225 THR A CA 1
ATOM 3166 C C . THR A 1 219 ? 23.38068 104.49387 -8.86524 1.000 96.14000 225 THR A C 1
ATOM 3167 O O . THR A 1 219 ? 22.42037 105.26223 -8.91485 1.000 90.57413 225 THR A O 1
ATOM 3178 N N . GLY A 1 220 ? 23.87278 103.88626 -9.94381 1.000 86.99427 226 GLY A N 1
ATOM 3179 C CA . GLY A 1 220 ? 23.35113 104.14886 -11.26903 1.000 67.88475 226 GLY A CA 1
ATOM 3180 C C . GLY A 1 220 ? 22.87429 102.90556 -11.98891 1.000 57.93326 226 GLY A C 1
ATOM 3181 O O . GLY A 1 220 ? 21.73690 102.85877 -12.46289 1.000 61.28192 226 GLY A O 1
ATOM 3185 N N . ASP A 1 221 ? 23.73277 101.88736 -12.08031 1.000 75.40891 227 ASP A N 1
ATOM 3186 C CA . ASP A 1 221 ? 23.35733 100.67614 -12.80437 1.000 73.47965 227 ASP A CA 1
ATOM 3187 C C . ASP A 1 221 ? 22.27384 99.90096 -12.06571 1.000 62.44135 227 ASP A C 1
ATOM 3188 O O . ASP A 1 221 ? 21.37808 99.32524 -12.69470 1.000 57.26870 227 ASP A O 1
ATOM 3197 N N . PHE A 1 222 ? 22.33873 99.86879 -10.73297 1.000 59.45742 228 PHE A N 1
ATOM 3198 C CA . PHE A 1 222 ? 21.34826 99.12031 -9.96738 1.000 49.31588 228 PHE A CA 1
ATOM 3199 C C . PHE A 1 222 ? 20.02807 99.87700 -9.87755 1.000 49.47384 228 PHE A C 1
ATOM 3200 O O . PHE A 1 222 ? 18.95612 99.26672 -9.95068 1.000 42.02525 228 PHE A O 1
ATOM 3217 N N . ASP A 1 223 ? 20.08156 101.20284 -9.72427 1.000 54.52537 229 ASP A N 1
ATOM 3218 C CA . ASP A 1 223 ? 18.84888 101.98338 -9.68507 1.000 48.32043 229 ASP A CA 1
ATOM 3219 C C . ASP A 1 223 ? 18.07809 101.85621 -10.99402 1.000 43.89956 229 ASP A C 1
ATOM 3220 O O . ASP A 1 223 ? 16.84380 101.78767 -10.99287 1.000 47.22319 229 ASP A O 1
ATOM 3229 N N . HIS A 1 224 ? 18.78846 101.82728 -12.12345 1.000 41.58801 230 HIS A N 1
ATOM 3230 C CA . HIS A 1 224 ? 18.12415 101.61252 -13.40355 1.000 36.45628 230 HIS A CA 1
ATOM 3231 C C . HIS A 1 224 ? 17.44703 100.25041 -13.43979 1.000 37.76767 230 HIS A C 1
ATOM 3232 O O . HIS A 1 224 ? 16.33797 100.10990 -13.96927 1.000 36.35830 230 HIS A O 1
ATOM 3246 N N . PHE A 1 225 ? 18.10067 99.23384 -12.87635 1.000 34.39986 231 PHE A N 1
ATOM 3247 C CA . PHE A 1 225 ? 17.51468 97.89917 -12.84208 1.000 29.32373 231 PHE A CA 1
ATOM 3248 C C . PHE A 1 225 ? 16.20065 97.88492 -12.07394 1.000 33.97586 231 PHE A C 1
ATOM 3249 O O . PHE A 1 225 ? 15.30877 97.08564 -12.38528 1.000 32.48911 231 PHE A O 1
ATOM 3266 N N . ILE A 1 226 ? 16.05576 98.76376 -11.08534 1.000 33.11002 232 ILE A N 1
ATOM 3267 C CA . ILE A 1 226 ? 14.85493 98.79480 -10.25649 1.000 32.93182 232 ILE A CA 1
ATOM 3268 C C . ILE A 1 226 ? 13.78895 99.70646 -10.84860 1.000 33.51971 232 ILE A C 1
ATOM 3269 O O . ILE A 1 226 ? 12.59677 99.41382 -10.74794 1.000 34.16189 232 ILE A O 1
ATOM 3285 N N . ASN A 1 227 ? 14.19111 100.82311 -11.45556 1.000 29.28898 233 ASN A N 1
ATOM 3286 C CA . ASN A 1 227 ? 13.23958 101.83474 -11.89299 1.000 29.33497 233 ASN A CA 1
ATOM 3287 C C . ASN A 1 227 ? 12.77687 101.64802 -13.32918 1.000 30.50861 233 ASN A C 1
ATOM 3288 O O . ASN A 1 227 ? 11.68827 102.11861 -13.68029 1.000 26.16175 233 ASN A O 1
ATOM 3299 N N . VAL A 1 228 ? 13.57063 100.98436 -14.16819 1.000 32.03734 234 VAL A N 1
ATOM 3300 C CA . VAL A 1 228 ? 13.15039 100.74514 -15.53940 1.000 24.68595 234 VAL A CA 1
ATOM 3301 C C . VAL A 1 228 ? 11.99267 99.75689 -15.54417 1.000 27.03577 234 VAL A C 1
ATOM 3302 O O . VAL A 1 228 ? 11.87573 98.89126 -14.66525 1.000 29.82112 234 VAL A O 1
ATOM 3315 N N . ILE A 1 229 ? 11.12667 99.88884 -16.52871 1.000 25.25328 235 ILE A N 1
ATOM 3316 C CA . ILE A 1 229 ? 10.02944 98.95136 -16.71319 1.000 23.79573 235 ILE A CA 1
ATOM 3317 C C . ILE A 1 229 ? 10.49461 97.86443 -17.66704 1.000 23.49264 235 ILE A C 1
ATOM 3318 O O . ILE A 1 229 ? 11.29491 98.11091 -18.57764 1.000 30.30805 235 ILE A O 1
ATOM 3334 N N . SER A 1 230 ? 9.99659 96.65104 -17.46340 1.000 25.93363 236 SER A N 1
ATOM 3335 C CA . SER A 1 230 ? 10.42467 95.51916 -18.28779 1.000 23.59944 236 SER A CA 1
ATOM 3336 C C . SER A 1 230 ? 9.60211 94.28958 -17.91459 1.000 25.21229 236 SER A C 1
ATOM 3337 O O . SER A 1 230 ? 8.78342 94.31728 -17.00214 1.000 27.24106 236 SER A O 1
ATOM 3345 N N . ALA A 1 231 ? 9.83354 93.19955 -18.65045 1.000 26.76470 237 ALA A N 1
ATOM 3346 C CA . ALA A 1 231 ? 9.27635 91.91717 -18.23876 1.000 23.75132 237 ALA A CA 1
ATOM 3347 C C . ALA A 1 231 ? 9.87505 91.51989 -16.89762 1.000 22.84885 237 ALA A C 1
ATOM 3348 O O . ALA A 1 231 ? 11.04631 91.79383 -16.61787 1.000 29.26431 237 ALA A O 1
ATOM 3355 N N . ARG A 1 232 ? 9.06513 90.88634 -16.05655 1.000 23.46186 238 ARG A N 1
ATOM 3356 C CA . ARG A 1 232 ? 9.50654 90.50387 -14.72571 1.000 26.94467 238 ARG A CA 1
ATOM 3357 C C . ARG A 1 232 ? 8.90226 89.15965 -14.35861 1.000 22.49678 238 ARG A C 1
ATOM 3358 O O . ARG A 1 232 ? 7.78706 88.83030 -14.76765 1.000 19.85618 238 ARG A O 1
ATOM 3379 N N . THR A 1 233 ? 9.65837 88.38552 -13.58965 1.000 27.40819 239 THR A N 1
ATOM 3380 C CA . THR A 1 233 ? 9.15892 87.18338 -12.94501 1.000 27.98775 239 THR A CA 1
ATOM 3381 C C . THR A 1 233 ? 9.42367 87.29403 -11.45083 1.000 24.79690 239 THR A C 1
ATOM 3382 O O . THR A 1 233 ? 10.36758 87.96283 -11.01772 1.000 25.49007 239 THR A O 1
ATOM 3393 N N . ALA A 1 234 ? 8.57558 86.64453 -10.66484 1.000 25.09572 240 ALA A N 1
ATOM 3394 C CA . ALA A 1 234 ? 8.70427 86.69425 -9.22022 1.000 23.62657 240 ALA A CA 1
ATOM 3395 C C . ALA A 1 234 ? 8.16612 85.39907 -8.64214 1.000 23.86576 240 ALA A C 1
ATOM 3396 O O . ALA A 1 234 ? 7.36300 84.70106 -9.26658 1.000 26.27353 240 ALA A O 1
ATOM 3403 N N . ILE A 1 235 ? 8.62523 85.08190 -7.43762 1.000 27.89069 241 ILE A N 1
ATOM 3404 C CA . ILE A 1 235 ? 8.14989 83.91369 -6.70533 1.000 24.93235 241 ILE A CA 1
ATOM 3405 C C . ILE A 1 235 ? 7.95825 84.32190 -5.25423 1.000 23.53369 241 ILE A C 1
ATOM 3406 O O . ILE A 1 235 ? 8.86579 84.88929 -4.63732 1.000 28.30309 241 ILE A O 1
ATOM 3422 N N . GLY A 1 236 ? 6.77778 84.05397 -4.71884 1.000 27.26049 242 GLY A N 1
ATOM 3423 C CA . GLY A 1 236 ? 6.42266 84.46822 -3.37173 1.000 27.72396 242 GLY A CA 1
ATOM 3424 C C . GLY A 1 236 ? 5.49691 83.46575 -2.72836 1.000 26.96017 242 GLY A C 1
ATOM 3425 O O . GLY A 1 236 ? 5.49196 82.28435 -3.08842 1.000 27.21377 242 GLY A O 1
ATOM 3429 N N . HIS A 1 237 ? 4.70490 83.93699 -1.76852 1.000 30.60430 243 HIS A N 1
ATOM 3430 C CA . HIS A 1 237 ? 3.77426 83.07055 -1.05956 1.000 25.97189 243 HIS A CA 1
ATOM 3431 C C . HIS A 1 237 ? 2.74284 83.93736 -0.35658 1.000 27.51317 243 HIS A C 1
ATOM 3432 O O . HIS A 1 237 ? 2.97730 85.11871 -0.09118 1.000 28.60170 243 HIS A O 1
ATOM 3446 N N . ASP A 1 238 ? 1.60025 83.33312 -0.05257 1.000 29.15035 244 ASP A N 1
ATOM 3447 C CA . ASP A 1 238 ? 0.49685 84.01664 0.60722 1.000 38.26081 244 ASP A CA 1
ATOM 3448 C C . ASP A 1 238 ? 0.25909 83.40435 1.98601 1.000 45.77810 244 ASP A C 1
ATOM 3449 O O . ASP A 1 238 ? 0.98639 82.51302 2.43262 1.000 45.37168 244 ASP A O 1
ATOM 3458 N N . ARG A 1 239 ? -0.77759 83.90638 2.66293 1.000 46.81849 245 ARG A N 1
ATOM 3459 C CA . ARG A 1 239 ? -1.08888 83.43931 4.00976 1.000 52.94293 245 ARG A CA 1
ATOM 3460 C C . ARG A 1 239 ? -1.20222 81.92220 4.06525 1.000 44.64906 245 ARG A C 1
ATOM 3461 O O . ARG A 1 239 ? -0.74229 81.29121 5.02275 1.000 45.52666 245 ARG A O 1
ATOM 3482 N N . GLU A 1 240 ? -1.80854 81.31965 3.04616 1.000 45.41981 246 GLU A N 1
ATOM 3483 C CA . GLU A 1 240 ? -2.13037 79.90018 3.06485 1.000 41.95822 246 GLU A CA 1
ATOM 3484 C C . GLU A 1 240 ? -0.93362 79.00914 2.76567 1.000 41.40488 246 GLU A C 1
ATOM 3485 O O . GLU A 1 240 ? -1.11292 77.79825 2.60101 1.000 47.46757 246 GLU A O 1
ATOM 3497 N N . GLY A 1 241 ? 0.27293 79.56413 2.69859 1.000 39.30446 247 GLY A N 1
ATOM 3498 C CA . GLY A 1 241 ? 1.43167 78.76339 2.36608 1.000 40.76088 247 GLY A CA 1
ATOM 3499 C C . GLY A 1 241 ? 1.52280 78.35681 0.91603 1.000 41.05028 247 GLY A C 1
ATOM 3500 O O . GLY A 1 241 ? 2.38781 77.54814 0.56735 1.000 44.44590 247 GLY A O 1
ATOM 3504 N N . ARG A 1 242 ? 0.65443 78.88626 0.05851 1.000 41.51224 248 ARG A N 1
ATOM 3505 C CA . ARG A 1 242 ? 0.70265 78.57351 -1.36065 1.000 34.54157 248 ARG A CA 1
ATOM 3506 C C . ARG A 1 242 ? 1.80765 79.36683 -2.03850 1.000 35.71853 248 ARG A C 1
ATOM 3507 O O . ARG A 1 242 ? 2.05936 80.52592 -1.69927 1.000 39.51126 248 ARG A O 1
ATOM 3528 N N . LEU A 1 243 ? 2.46551 78.73409 -3.00211 1.000 34.33990 249 LE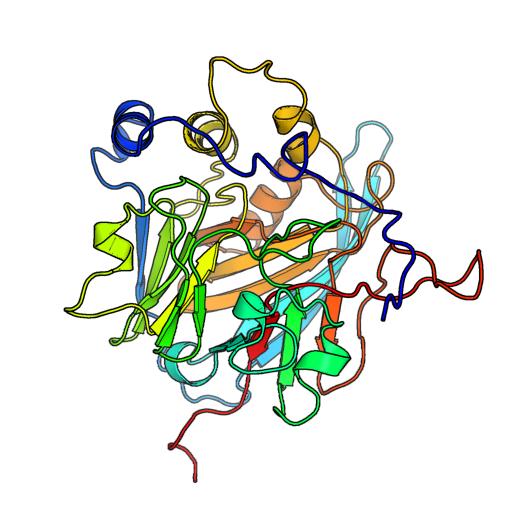U A N 1
ATOM 3529 C CA . LEU A 1 243 ? 3.50311 79.39735 -3.77360 1.000 27.23992 249 LEU A CA 1
ATOM 3530 C C . LEU A 1 243 ? 2.87058 80.27184 -4.84767 1.000 27.40013 249 LEU A C 1
ATOM 3531 O O . LEU A 1 243 ? 1.84676 79.91521 -5.43760 1.000 32.57470 249 LEU A O 1
ATOM 3547 N N . ILE A 1 244 ? 3.48164 81.42770 -5.09008 1.000 29.46737 250 ILE A N 1
ATOM 3548 C CA . ILE A 1 244 ? 3.05980 82.34826 -6.13961 1.000 28.66073 250 ILE A CA 1
ATOM 3549 C C . ILE A 1 244 ? 4.17804 82.40713 -7.16824 1.000 24.55527 250 ILE A C 1
ATOM 3550 O O . ILE A 1 244 ? 5.30654 82.78685 -6.83934 1.000 30.74298 250 ILE A O 1
ATOM 3566 N N . ILE A 1 245 ? 3.87476 82.03009 -8.40235 1.000 25.42811 251 ILE A N 1
ATOM 3567 C CA . ILE A 1 245 ? 4.83282 82.08099 -9.50076 1.000 27.85119 251 ILE A CA 1
ATOM 3568 C C . ILE A 1 245 ? 4.30215 83.10966 -10.49021 1.000 29.96922 251 ILE A C 1
ATOM 3569 O O . ILE A 1 245 ? 3.38582 82.83298 -11.27315 1.000 37.18860 251 ILE A O 1
ATOM 3585 N N . PHE A 1 246 ? 4.88453 84.29997 -10.45680 1.000 26.65573 252 PHE A N 1
ATOM 3586 C CA . PHE A 1 246 ? 4.37650 85.45761 -11.17175 1.000 25.90853 252 PHE A CA 1
ATOM 3587 C C . PHE A 1 246 ? 5.25252 85.76476 -12.37572 1.000 28.65196 252 PHE A C 1
ATOM 3588 O O . PHE A 1 246 ? 6.45596 85.48756 -12.38210 1.000 32.56342 252 PHE A O 1
ATOM 3605 N N . HIS A 1 247 ? 4.63065 86.34194 -13.40004 1.000 30.19507 253 HIS A N 1
ATOM 3606 C CA . HIS A 1 247 ? 5.36102 86.83815 -14.55649 1.000 28.02060 253 HIS A CA 1
ATOM 3607 C C . HIS A 1 247 ? 4.51007 87.90059 -15.23394 1.000 25.68913 253 HIS A C 1
ATOM 3608 O O . HIS A 1 247 ? 3.28269 87.78405 -15.27493 1.000 29.68087 253 HIS A O 1
ATOM 3622 N N . VAL A 1 248 ? 5.16912 88.92528 -15.76914 1.000 22.83551 254 VAL A N 1
ATOM 3623 C CA . VAL A 1 248 ? 4.49616 90.01269 -16.47055 1.000 23.38879 254 VAL A CA 1
ATOM 3624 C C . VAL A 1 248 ? 5.27637 90.29280 -17.74532 1.000 24.35994 254 VAL A C 1
ATOM 3625 O O . VAL A 1 248 ? 6.47712 90.57411 -17.69057 1.000 30.00307 254 VAL A O 1
ATOM 3638 N N . ASP A 1 249 ? 4.60685 90.20072 -18.89004 1.000 28.03923 255 ASP A N 1
ATOM 3639 C CA . ASP A 1 249 ? 5.26787 90.44923 -20.15998 1.000 26.10177 255 ASP A CA 1
ATOM 3640 C C . ASP A 1 249 ? 5.61287 91.92874 -20.30500 1.000 28.16442 255 ASP A C 1
ATOM 3641 O O . ASP A 1 249 ? 4.99437 92.80588 -19.69463 1.000 26.10191 255 ASP A O 1
ATOM 3650 N N . GLY A 1 250 ? 6.61594 92.20001 -21.13078 1.000 32.34361 256 GLY A N 1
ATOM 3651 C CA . GLY A 1 250 ? 6.99980 93.57362 -21.37922 1.000 33.20089 256 GLY A CA 1
ATOM 3652 C C . GLY A 1 250 ? 8.22754 93.65155 -22.25835 1.000 33.85314 256 GLY A C 1
ATOM 3653 O O . GLY A 1 250 ? 8.63614 92.67366 -22.88704 1.000 29.81649 256 GLY A O 1
ATOM 3657 N N . GLN A 1 251 ? 8.80979 94.84749 -22.28631 1.000 28.06855 257 GLN A N 1
ATOM 3658 C CA . GLN A 1 251 ? 9.98086 95.14511 -23.09673 1.000 27.40429 257 GLN A CA 1
ATOM 3659 C C . GLN A 1 251 ? 10.72942 96.26239 -22.38941 1.000 35.26894 257 GLN A C 1
ATOM 3660 O O . GLN A 1 251 ? 10.13780 97.30210 -22.08126 1.000 32.70092 257 GLN A O 1
ATOM 3674 N N . THR A 1 252 ? 12.01610 96.04446 -22.12849 1.000 34.89010 258 THR A N 1
ATOM 3675 C CA . THR A 1 252 ? 12.76583 96.93031 -21.24708 1.000 31.11781 258 THR A CA 1
ATOM 3676 C C . THR A 1 252 ? 12.66154 98.37972 -21.70321 1.000 36.68001 258 THR A C 1
ATOM 3677 O O . THR A 1 252 ? 13.09544 98.72753 -22.80217 1.000 47.80531 258 THR A O 1
ATOM 3688 N N . ASP A 1 253 ? 12.08584 99.22043 -20.84622 1.000 35.49953 259 ASP A N 1
ATOM 3689 C CA . ASP A 1 253 ? 11.93869 100.65300 -21.09775 1.000 43.19605 259 ASP A CA 1
ATOM 3690 C C . ASP A 1 253 ? 10.83538 100.93180 -22.11575 1.000 47.14586 259 ASP A C 1
ATOM 3691 O O . ASP A 1 253 ? 10.91638 101.90356 -22.87661 1.000 59.72952 259 ASP A O 1
ATOM 3700 N N . ASP A 1 254 ? 9.79619 100.09764 -22.13081 1.000 36.98033 260 ASP A N 1
ATOM 3701 C CA . ASP A 1 254 ? 8.66738 100.30482 -23.02959 1.000 36.11936 260 ASP A CA 1
ATOM 3702 C C . ASP A 1 254 ? 7.39107 99.69840 -22.46215 1.000 36.45440 260 ASP A C 1
ATOM 3703 O O . ASP A 1 254 ? 6.35833 100.37163 -22.37823 1.000 31.23609 260 ASP A O 1
ATOM 3712 N N . ARG A 1 255 ? 7.45390 98.42769 -22.07362 1.000 38.31002 261 ARG A N 1
ATOM 3713 C CA . ARG A 1 255 ? 6.29160 97.71133 -21.57471 1.000 32.93714 261 ARG A CA 1
ATOM 3714 C C . ARG A 1 255 ? 6.68705 96.89936 -20.35119 1.000 28.01296 261 ARG A C 1
ATOM 3715 O O . ARG A 1 255 ? 7.83287 96.46164 -20.22243 1.000 28.19793 261 ARG A O 1
ATOM 3736 N N . GLY A 1 256 ? 5.72085 96.70987 -19.45596 1.000 27.43456 262 GLY A N 1
ATOM 3737 C CA . GLY A 1 256 ? 5.92661 95.93516 -18.25205 1.000 28.11783 262 GLY A CA 1
ATOM 3738 C C . GLY A 1 256 ? 5.81417 96.78072 -17.00713 1.000 29.75271 262 GLY A C 1
ATOM 3739 O O . GLY A 1 256 ? 5.07737 97.77642 -16.97043 1.000 30.93437 262 GLY A O 1
ATOM 3743 N N . LEU A 1 257 ? 6.55576 96.38830 -15.97232 1.000 30.94213 263 LEU A N 1
ATOM 3744 C CA . LEU A 1 257 ? 6.53365 97.05093 -14.68296 1.000 25.40128 263 LEU A CA 1
ATOM 3745 C C . LEU A 1 257 ? 7.96063 97.21486 -14.18865 1.000 25.55774 263 LEU A C 1
ATOM 3746 O O . LEU A 1 257 ? 8.88327 96.54982 -14.66466 1.000 26.81352 263 LEU A O 1
ATOM 3762 N N . ASN A 1 258 ? 8.13338 98.10596 -13.22184 1.000 27.47405 264 ASN A N 1
ATOM 3763 C CA . ASN A 1 258 ? 9.37823 98.19527 -12.47522 1.000 27.72297 264 ASN A CA 1
ATOM 3764 C C . ASN A 1 258 ? 9.17919 97.57640 -11.09690 1.000 26.58342 264 ASN A C 1
ATOM 3765 O O . ASN A 1 258 ? 8.05313 97.34997 -10.64929 1.000 32.10396 264 ASN A O 1
ATOM 3776 N N . LEU A 1 259 ? 10.29425 97.29259 -10.42522 1.000 26.34892 265 LEU A N 1
ATOM 3777 C CA . LEU A 1 259 ? 10.22467 96.53558 -9.18094 1.000 25.41129 265 LEU A CA 1
ATOM 3778 C C . LEU A 1 259 ? 9.42717 97.25881 -8.10459 1.000 30.53934 265 LEU A C 1
ATOM 3779 O O . LEU A 1 259 ? 8.89320 96.60417 -7.20245 1.000 31.42759 265 LEU A O 1
ATOM 3795 N N . TRP A 1 260 ? 9.33161 98.58762 -8.17136 1.000 31.52166 266 TRP A N 1
ATOM 3796 C CA . TRP A 1 260 ? 8.43504 99.29945 -7.26685 1.000 31.37227 266 TRP A CA 1
ATOM 3797 C C . TRP A 1 260 ? 6.98315 98.95389 -7.57450 1.000 31.19240 266 TRP A C 1
ATOM 3798 O O . TRP A 1 260 ? 6.22479 98.56180 -6.68105 1.000 34.57530 266 TRP A O 1
ATOM 3819 N N . GLU A 1 261 ? 6.58295 99.08285 -8.84201 1.000 26.32768 267 GLU A N 1
ATOM 3820 C CA . GLU A 1 261 ? 5.23571 98.68810 -9.23996 1.000 25.46369 267 GLU A CA 1
ATOM 3821 C C . GLU A 1 261 ? 4.99345 97.20869 -8.97561 1.000 24.17470 267 GLU A C 1
ATOM 3822 O O . GLU A 1 261 ? 3.93777 96.82646 -8.45952 1.000 30.68456 267 GLU A O 1
ATOM 3834 N N . LEU A 1 262 ? 5.95928 96.35918 -9.32983 1.000 27.75977 268 LEU A N 1
ATOM 3835 C CA . LEU A 1 262 ? 5.77864 94.92266 -9.15492 1.000 27.65883 268 LEU A CA 1
ATOM 3836 C C . LEU A 1 262 ? 5.59552 94.56706 -7.68620 1.000 31.24258 268 LEU A C 1
ATOM 3837 O O . LEU A 1 262 ? 4.76255 93.71877 -7.34424 1.000 35.88900 268 LEU A O 1
ATOM 3853 N N . ALA A 1 263 ? 6.36961 95.19764 -6.80223 1.000 26.36315 269 ALA A N 1
ATOM 3854 C CA . ALA A 1 263 ? 6.23341 94.92028 -5.37707 1.000 27.05457 269 ALA A CA 1
ATOM 3855 C C . ALA A 1 263 ? 4.81807 95.22149 -4.89814 1.000 33.30274 269 ALA A C 1
ATOM 3856 O O . ALA A 1 263 ? 4.16270 94.37470 -4.27958 1.000 32.03797 269 ALA A O 1
ATOM 3863 N N . ASN A 1 264 ? 4.32451 96.42773 -5.18570 1.000 29.42973 270 ASN A N 1
ATOM 3864 C CA . ASN A 1 264 ? 2.98405 96.79641 -4.75137 1.000 29.24207 270 ASN A CA 1
ATOM 3865 C C . ASN A 1 264 ? 1.92267 95.92442 -5.40287 1.000 31.23185 270 ASN A C 1
ATOM 3866 O O . ASN A 1 264 ? 0.90050 95.62198 -4.77740 1.000 32.44472 270 ASN A O 1
ATOM 3877 N N . PHE A 1 265 ? 2.13580 95.51657 -6.65362 1.000 32.23282 271 PHE A N 1
ATOM 3878 C CA . PHE A 1 265 ? 1.16817 94.64740 -7.31736 1.000 31.05410 271 PHE A CA 1
ATOM 3879 C C . PHE A 1 265 ? 1.01564 93.33709 -6.55461 1.000 34.90183 271 PHE A C 1
ATOM 3880 O O . PHE A 1 265 ? -0.10265 92.90489 -6.25130 1.000 34.93111 271 PHE A O 1
ATOM 3897 N N . LEU A 1 266 ? 2.13900 92.69260 -6.22884 1.000 33.03692 272 LEU A N 1
ATOM 3898 C CA . LEU A 1 266 ? 2.08377 91.44581 -5.47324 1.000 34.93940 272 LEU A CA 1
ATOM 3899 C C . LEU A 1 266 ? 1.53943 91.67869 -4.06952 1.000 36.37733 272 LEU A C 1
ATOM 3900 O O . LEU A 1 266 ? 0.76960 90.86117 -3.55040 1.000 35.02735 272 LEU A O 1
ATOM 3916 N N . LYS A 1 267 ? 1.92349 92.79115 -3.44181 1.000 38.60932 273 LYS A N 1
ATOM 3917 C CA . LYS A 1 267 ? 1.42757 93.09923 -2.10447 1.000 34.21421 273 LYS A CA 1
ATOM 3918 C C . LYS A 1 267 ? -0.08310 93.29825 -2.11931 1.000 32.06488 273 LYS A C 1
ATOM 3919 O O . LYS A 1 267 ? -0.80011 92.77065 -1.26216 1.000 30.19673 273 LYS A O 1
ATOM 3938 N N . ASP A 1 268 ? -0.58466 94.06339 -3.09225 1.000 34.71090 274 ASP A N 1
ATOM 3939 C CA . ASP A 1 268 ? -2.02322 94.27580 -3.19934 1.000 33.54056 274 ASP A CA 1
ATOM 3940 C C . ASP A 1 268 ? -2.77602 92.95912 -3.33605 1.000 32.68780 274 ASP A C 1
ATOM 3941 O O . ASP A 1 268 ? -3.91287 92.84285 -2.86560 1.000 33.53991 274 ASP A O 1
ATOM 3950 N N . GLN A 1 269 ? -2.16612 91.96176 -3.97154 1.000 36.11517 275 GLN A N 1
ATOM 3951 C CA . GLN A 1 269 ? -2.79958 90.66656 -4.17755 1.000 34.55053 275 GLN A CA 1
ATOM 3952 C C . GLN A 1 269 ? -2.58518 89.70738 -3.01514 1.000 33.49309 275 GLN A C 1
ATOM 3953 O O . GLN A 1 269 ? -3.03270 88.55859 -3.08990 1.000 32.11909 275 GLN A O 1
ATOM 3967 N N . GLY A 1 270 ? -1.90874 90.14028 -1.95506 1.000 37.19178 276 GLY A N 1
ATOM 3968 C CA . GLY A 1 270 ? -1.79577 89.35466 -0.74688 1.000 32.09027 276 GLY A CA 1
ATOM 3969 C C . GLY A 1 270 ? -0.52090 88.56257 -0.58562 1.000 32.16292 276 GLY A C 1
ATOM 3970 O O . GLY A 1 270 ? -0.47592 87.67353 0.27265 1.000 35.57318 276 GLY A O 1
ATOM 3974 N N . VAL A 1 271 ? 0.51269 88.85029 -1.36912 1.000 31.34325 277 VAL A N 1
ATOM 3975 C CA . VAL A 1 271 ? 1.78512 88.14603 -1.23722 1.000 34.54647 277 VAL A CA 1
ATOM 3976 C C . VAL A 1 271 ? 2.52667 88.68731 -0.02189 1.000 34.22540 277 VAL A C 1
ATOM 3977 O O . VAL A 1 271 ? 2.70104 89.90331 0.12495 1.000 34.71403 277 VAL A O 1
ATOM 3990 N N . ILE A 1 272 ? 2.96911 87.78448 0.85156 1.000 31.54296 278 ILE A N 1
ATOM 3991 C CA . ILE A 1 272 ? 3.69165 88.19493 2.05136 1.000 31.85777 278 ILE A CA 1
ATOM 3992 C C . ILE A 1 272 ? 5.15958 88.44999 1.72924 1.000 30.72304 278 ILE A C 1
ATOM 3993 O O . ILE A 1 272 ? 5.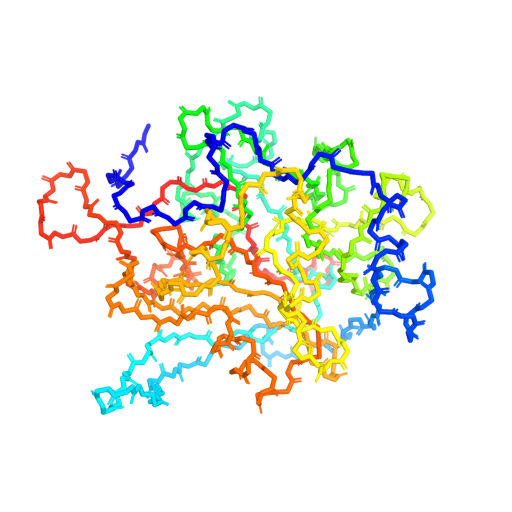66703 89.56377 1.89839 1.000 29.00262 278 ILE A O 1
ATOM 4009 N N . ASN A 1 273 ? 5.86313 87.41844 1.26737 1.000 29.11522 279 ASN A N 1
ATOM 4010 C CA . ASN A 1 273 ? 7.26323 87.51880 0.88451 1.000 31.66580 279 ASN A CA 1
ATOM 4011 C C . ASN A 1 273 ? 7.43172 87.10846 -0.57213 1.000 34.46717 279 ASN A C 1
ATOM 4012 O O . ASN A 1 273 ? 6.77379 86.17540 -1.04577 1.000 33.37625 279 ASN A O 1
ATOM 4023 N N . ALA A 1 274 ? 8.32020 87.80434 -1.27747 1.000 31.14735 280 ALA A N 1
ATOM 4024 C CA . ALA A 1 274 ? 8.57359 87.51023 -2.67969 1.000 28.58214 280 ALA A CA 1
ATOM 4025 C C . ALA A 1 274 ? 9.93256 88.06953 -3.06450 1.000 31.03575 280 ALA A C 1
ATOM 4026 O O . ALA A 1 274 ? 10.41998 89.02520 -2.45467 1.000 31.77963 280 ALA A O 1
ATOM 4033 N N . ILE A 1 275 ? 10.53566 87.46452 -4.08541 1.000 28.70376 281 ILE A N 1
ATOM 4034 C CA . ILE A 1 275 ? 11.80500 87.92523 -4.62666 1.000 29.56335 281 ILE A CA 1
ATOM 4035 C C . ILE A 1 275 ? 11.67866 88.04823 -6.13798 1.000 29.37903 281 ILE A C 1
ATOM 4036 O O . ILE A 1 275 ? 10.87385 87.35990 -6.77455 1.000 31.97880 281 ILE A O 1
ATOM 4052 N N . ASN A 1 276 ? 12.48868 88.92930 -6.71073 1.000 28.23252 282 ASN A N 1
ATOM 4053 C CA . ASN A 1 276 ? 12.50778 89.14860 -8.14941 1.000 28.49821 282 ASN A CA 1
ATOM 4054 C C . ASN A 1 276 ? 13.49795 88.18481 -8.79241 1.000 28.88072 282 ASN A C 1
ATOM 4055 O O . ASN A 1 276 ? 14.67571 88.15628 -8.41900 1.000 29.75667 282 ASN A O 1
ATOM 4066 N N . LEU A 1 277 ? 13.01726 87.39206 -9.74574 1.000 28.47636 283 LEU A N 1
ATOM 4067 C CA . LEU A 1 277 ? 13.85215 86.47996 -10.50657 1.000 26.56744 283 LEU A CA 1
ATOM 4068 C C . LEU A 1 277 ? 14.19535 87.12393 -11.85030 1.000 26.85514 283 LEU A C 1
ATOM 4069 O O . LEU A 1 277 ? 13.89118 88.29519 -12.09699 1.000 28.16815 283 LEU A O 1
ATOM 4085 N N . ASP A 1 278 ? 14.83759 86.35913 -12.73120 1.000 28.64233 284 ASP A N 1
ATOM 4086 C CA . ASP A 1 278 ? 15.32952 86.92152 -13.98339 1.000 30.15784 284 ASP A CA 1
ATOM 4087 C C . ASP A 1 278 ? 14.17158 87.45427 -14.81840 1.000 32.95673 284 ASP A C 1
ATOM 4088 O O . ASP A 1 278 ? 13.14453 86.78783 -14.97551 1.000 35.18286 284 ASP A O 1
ATOM 4097 N N . GLY A 1 279 ? 14.34260 88.66273 -15.35367 1.000 31.56794 285 GLY A N 1
ATOM 4098 C CA . GLY A 1 279 ? 13.30908 89.29869 -16.14549 1.000 25.50645 285 GLY A CA 1
ATOM 4099 C C . GLY A 1 279 ? 13.73287 89.58646 -17.57206 1.000 29.31660 285 GLY A C 1
ATOM 4100 O O . GLY A 1 279 ? 14.55548 88.86456 -18.14458 1.000 28.77390 285 GLY A O 1
ATOM 4104 N N . GLY A 1 280 ? 13.17309 90.64220 -18.15752 1.000 29.59133 286 GLY A N 1
ATOM 4105 C CA . GLY A 1 280 ? 13.50062 90.97858 -19.53040 1.000 27.72521 286 GLY A CA 1
ATOM 4106 C C . GLY A 1 280 ? 13.17555 89.84035 -20.47398 1.000 27.47329 286 GLY A C 1
ATOM 4107 O O . GLY A 1 280 ? 12.18258 89.12377 -20.30992 1.000 26.60194 286 GLY A O 1
ATOM 4111 N N . GLY A 1 281 ? 14.03100 89.66385 -21.48113 1.000 27.89824 287 GLY A N 1
ATOM 4112 C CA . GLY A 1 281 ? 13.84063 88.61020 -22.46128 1.000 27.56490 287 GLY A CA 1
ATOM 4113 C C . GLY A 1 281 ? 13.87793 87.20944 -21.88907 1.000 30.80744 287 GLY A C 1
ATOM 4114 O O . GLY A 1 281 ? 13.47257 86.26664 -22.58021 1.000 31.39489 287 GLY A O 1
ATOM 4118 N N . SER A 1 282 ? 14.35278 87.04588 -20.65256 1.000 32.27369 288 SER A N 1
ATOM 4119 C CA . SER A 1 282 ? 14.35154 85.73434 -20.01937 1.000 30.01478 288 SER A CA 1
ATOM 4120 C C . SER A 1 282 ? 12.97016 85.31734 -19.53789 1.000 27.49626 288 SER A C 1
ATOM 4121 O O . SER A 1 282 ? 12.72865 84.11883 -19.36344 1.000 30.83516 288 SER A O 1
ATOM 4129 N N . ALA A 1 283 ? 12.06767 86.26983 -19.31717 1.000 29.95910 289 ALA A N 1
ATOM 4130 C CA . ALA A 1 283 ? 10.73203 85.94376 -18.83130 1.000 31.62026 289 ALA A CA 1
ATOM 4131 C C . ALA A 1 283 ? 10.06922 84.93426 -19.75733 1.000 33.40569 289 ALA A C 1
ATOM 4132 O O . ALA A 1 283 ? 9.95753 85.16536 -20.96597 1.000 31.16177 289 ALA A O 1
ATOM 4139 N N . THR A 1 284 ? 9.63201 83.81276 -19.18747 1.000 32.65134 290 THR A N 1
ATOM 4140 C CA . THR A 1 284 ? 9.05036 82.73007 -19.96613 1.000 29.69971 290 THR A CA 1
ATOM 4141 C C . THR A 1 284 ? 8.06877 81.96647 -19.09432 1.000 28.73963 290 THR A C 1
ATOM 4142 O O . THR A 1 284 ? 8.35032 81.69768 -17.92496 1.000 32.82444 290 THR A O 1
ATOM 4153 N N . LEU A 1 285 ? 6.91825 81.62418 -19.67104 1.000 35.22434 291 LEU A N 1
ATOM 4154 C CA . LEU A 1 285 ? 5.89679 80.83121 -18.99546 1.000 35.08968 291 LEU A CA 1
ATOM 4155 C C . LEU A 1 285 ? 5.45194 79.72286 -19.93501 1.000 36.89640 291 LEU A C 1
ATOM 4156 O O . LEU A 1 285 ? 4.89789 79.99859 -21.00415 1.000 40.31716 291 LEU A O 1
ATOM 4172 N N . VAL A 1 286 ? 5.69216 78.47766 -19.53579 1.000 40.08277 292 VAL A N 1
ATOM 4173 C CA . VAL A 1 286 ? 5.32723 77.30232 -20.31742 1.000 37.40935 292 VAL A CA 1
ATOM 4174 C C . VAL A 1 286 ? 4.29307 76.53080 -19.51228 1.000 40.84027 292 VAL A C 1
ATOM 4175 O O . VAL A 1 286 ? 4.62306 75.92052 -18.48659 1.000 39.92540 292 VAL A O 1
ATOM 4188 N N . ILE A 1 287 ? 3.04594 76.55517 -19.97000 1.000 42.15523 293 ILE A N 1
ATOM 4189 C CA . ILE A 1 287 ? 1.95455 75.84891 -19.31273 1.000 44.48721 293 ILE A CA 1
ATOM 4190 C C . ILE A 1 287 ? 1.71422 74.54679 -20.06159 1.000 46.53260 293 ILE A C 1
ATOM 4191 O O . ILE A 1 287 ? 1.38807 74.55646 -21.25430 1.000 52.98091 293 ILE A O 1
ATOM 4207 N N . ASN A 1 288 ? 1.88226 73.42661 -19.36275 1.000 47.97862 294 ASN A N 1
ATOM 4208 C CA . ASN A 1 288 ? 1.56000 72.10963 -19.90528 1.000 42.87518 294 ASN A CA 1
ATOM 4209 C C . ASN A 1 288 ? 2.26118 71.86643 -21.24015 1.000 44.73472 294 ASN A C 1
ATOM 4210 O O . ASN A 1 288 ? 1.70212 71.27399 -22.16561 1.000 48.85254 294 ASN A O 1
ATOM 4220 N N . GLY A 1 289 ? 3.50462 72.33208 -21.33793 1.000 42.06506 295 GLY A N 1
ATOM 4221 C CA . GLY A 1 289 ? 4.36802 72.01596 -22.45488 1.000 43.44966 295 GLY A CA 1
ATOM 4222 C C . GLY A 1 289 ? 4.41473 73.05809 -23.54921 1.000 52.83046 295 GLY A C 1
ATOM 4223 O O . GLY A 1 289 ? 5.32425 73.00481 -24.39050 1.000 55.18460 295 GLY A O 1
ATOM 4227 N N . THR A 1 290 ? 3.47687 74.00084 -23.57015 1.000 49.85611 296 THR A N 1
ATOM 4228 C CA . THR A 1 290 ? 3.39224 74.99559 -24.62968 1.000 54.33232 296 THR A CA 1
ATOM 4229 C C . THR A 1 290 ? 3.59481 76.39216 -24.05612 1.000 47.38666 296 THR A C 1
ATOM 4230 O O . THR A 1 290 ? 3.07869 76.71693 -22.98108 1.000 44.52707 296 THR A O 1
ATOM 4241 N N . LEU A 1 291 ? 4.35705 77.20997 -24.78029 1.000 41.74082 297 LEU A N 1
ATOM 4242 C CA . LEU A 1 291 ? 4.61453 78.58214 -24.36069 1.000 38.69420 297 LEU A CA 1
ATOM 4243 C C . LEU A 1 291 ? 3.30954 79.36326 -24.27384 1.000 41.81613 297 LEU A C 1
ATOM 4244 O O . LEU A 1 291 ? 2.49814 79.34406 -25.20453 1.000 44.36809 297 LEU A O 1
ATOM 4260 N N . ALA A 1 292 ? 3.11340 80.06549 -23.15437 1.000 41.98633 298 ALA A N 1
ATOM 4261 C CA . ALA A 1 292 ? 1.84984 80.73561 -22.87215 1.000 42.58405 298 ALA A CA 1
ATOM 4262 C C . ALA A 1 292 ? 1.99788 82.22745 -22.59412 1.000 38.01349 298 ALA A C 1
ATOM 4263 O O . ALA A 1 292 ? 1.03978 82.85203 -22.11937 1.000 37.58188 298 ALA A O 1
ATOM 4270 N N . ASN A 1 293 ? 3.15768 82.81877 -22.87420 1.000 34.86556 299 ASN A N 1
ATOM 4271 C CA . ASN A 1 293 ? 3.35989 84.25375 -22.71468 1.000 35.09799 299 ASN A CA 1
ATOM 4272 C C . ASN A 1 293 ? 4.03494 84.80218 -23.96689 1.000 37.59836 299 ASN A C 1
ATOM 4273 O O . ASN A 1 293 ? 4.30911 84.06973 -24.92197 1.000 43.43202 299 ASN A O 1
ATOM 4284 N N . TYR A 1 294 ? 4.29841 86.11219 -23.96025 1.000 35.12744 300 TYR A N 1
ATOM 4285 C CA . TYR A 1 294 ? 4.90728 86.81222 -25.08758 1.000 32.15973 300 TYR A CA 1
ATOM 4286 C C . TYR A 1 294 ? 6.33313 87.21586 -24.73808 1.000 29.56050 300 TYR A C 1
ATOM 4287 O O . TYR A 1 294 ? 6.55497 88.29303 -24.16695 1.000 30.34316 300 TYR A O 1
ATOM 4305 N N . PRO A 1 295 ? 7.33666 86.40125 -25.06416 1.000 31.87074 301 PRO A N 1
ATOM 4306 C CA . PRO A 1 295 ? 8.72120 86.79115 -24.76917 1.000 29.55131 301 PRO A CA 1
ATOM 4307 C C . PRO A 1 295 ? 9.12053 88.02654 -25.55990 1.000 29.68943 301 PRO A C 1
ATOM 4308 O O . PRO A 1 295 ? 8.55504 88.33538 -26.61189 1.000 35.45750 301 PRO A O 1
ATOM 4319 N N . SER A 1 296 ? 10.12317 88.73512 -25.04555 1.000 26.22647 302 SER A N 1
ATOM 4320 C CA . SER A 1 296 ? 10.51837 90.01356 -25.61938 1.000 29.19983 302 SER A CA 1
ATOM 4321 C C . SER A 1 296 ? 11.74232 89.93236 -26.52081 1.000 29.67777 302 SER A C 1
ATOM 4322 O O . SER A 1 296 ? 12.01617 90.89653 -27.24333 1.000 34.48726 302 SER A O 1
ATOM 4330 N N . ASP A 1 297 ? 12.48373 88.82833 -26.50605 1.000 29.77647 303 ASP A N 1
ATOM 4331 C CA . ASP A 1 297 ? 13.58821 88.68897 -27.44488 1.000 35.38356 303 ASP A CA 1
ATOM 4332 C C . ASP A 1 297 ? 13.05610 88.41929 -28.84815 1.000 32.87573 303 ASP A C 1
ATOM 4333 O O . ASP A 1 297 ? 11.96763 87.86735 -29.03078 1.000 30.39841 303 ASP A O 1
ATOM 4342 N N . HIS A 1 298 ? 13.83711 88.81640 -29.84314 1.000 36.86143 304 HIS A N 1
ATOM 4343 C CA . HIS A 1 298 ? 13.51623 88.51315 -31.22798 1.000 38.32474 304 HIS A CA 1
ATOM 4344 C C . HIS A 1 298 ? 14.14931 87.18843 -31.63371 1.000 40.61871 304 HIS A C 1
ATOM 4345 O O . HIS A 1 298 ? 15.12088 86.72425 -31.03401 1.000 45.20338 304 HIS A O 1
ATOM 4359 N N . CYS A 1 299 ? 13.58098 86.58065 -32.66836 1.000 45.33790 305 CYS A N 1
ATOM 4360 C CA . CYS A 1 299 ? 14.01718 85.25640 -33.07950 1.000 59.60274 305 CYS A CA 1
ATOM 4361 C C . CYS A 1 299 ? 15.35633 85.31658 -33.80370 1.000 65.70844 305 CYS A C 1
ATOM 4362 O O . CYS A 1 299 ? 15.70292 86.31144 -34.44798 1.000 61.55722 305 CYS A O 1
ATOM 4369 N N . HIS A 1 300 ? 16.11196 84.22201 -33.68970 1.000 64.55587 306 HIS A N 1
ATOM 4370 C CA . HIS A 1 300 ? 17.38768 84.12601 -34.38622 1.000 70.30060 306 HIS A CA 1
ATOM 4371 C C . HIS A 1 300 ? 17.20931 84.23000 -35.89523 1.000 73.75941 306 HIS A C 1
ATOM 4372 O O . HIS A 1 300 ? 18.11986 84.68554 -36.59683 1.000 75.79289 306 HIS A O 1
ATOM 4386 N N . TYR A 1 301 ? 16.04423 83.83333 -36.41053 1.000 84.20523 307 TYR A N 1
ATOM 4387 C CA . TYR A 1 301 ? 15.84679 83.68139 -37.84648 1.000 77.94660 307 TYR A CA 1
ATOM 4388 C C . TYR A 1 301 ? 15.07057 84.82060 -38.49347 1.000 78.05692 307 TYR A C 1
ATOM 4389 O O . TYR A 1 301 ? 15.29937 85.10596 -39.67357 1.000 86.46656 307 TYR A O 1
ATOM 4407 N N . ASN A 1 302 ? 14.16075 85.47801 -37.77370 1.000 74.85619 308 ASN A N 1
ATOM 4408 C CA . ASN A 1 302 ? 13.38788 86.56288 -38.36338 1.000 85.18969 308 ASN A CA 1
ATOM 4409 C C . ASN A 1 302 ? 13.46494 87.81239 -37.49703 1.000 80.60137 308 ASN A C 1
ATOM 4410 O O . ASN A 1 302 ? 13.49247 87.71520 -36.26489 1.000 79.34684 308 ASN A O 1
ATOM 4421 N N . PRO A 1 303 ? 13.48966 89.00185 -38.11080 1.000 83.75520 309 PRO A N 1
ATOM 4422 C CA . PRO A 1 303 ? 13.69555 90.23286 -37.33424 1.000 83.45792 309 PRO A CA 1
ATOM 4423 C C . PRO A 1 303 ? 12.43751 90.81797 -36.71383 1.000 70.93736 309 PRO A C 1
ATOM 4424 O O . PRO A 1 303 ? 12.54536 91.80095 -35.96650 1.000 55.08085 309 PRO A O 1
ATOM 4435 N N . MET A 1 304 ? 11.25695 90.26606 -36.99668 1.000 71.82945 310 MET A N 1
ATOM 4436 C CA . MET A 1 304 ? 10.01257 90.80321 -36.46683 1.000 67.35496 310 MET A CA 1
ATOM 4437 C C . MET A 1 304 ? 9.22182 89.79733 -35.64426 1.000 63.74200 310 MET A C 1
ATOM 4438 O O . MET A 1 304 ? 8.16513 90.15485 -35.10855 1.000 57.57168 310 MET A O 1
ATOM 4452 N N . TRP A 1 305 ? 9.69154 88.55993 -35.52811 1.000 60.35579 311 TRP A N 1
ATOM 4453 C CA . TRP A 1 305 ? 9.03116 87.55020 -34.71578 1.000 48.76237 311 TRP A CA 1
ATOM 4454 C C . TRP A 1 305 ? 9.77380 87.38684 -33.39689 1.000 42.15345 311 TRP A C 1
ATOM 4455 O O . TRP A 1 305 ? 11.00811 87.36693 -33.36181 1.000 41.84733 311 TRP A O 1
ATOM 4476 N N . ARG A 1 306 ? 9.01267 87.27303 -32.31460 1.000 40.76693 312 ARG A N 1
ATOM 4477 C CA . ARG A 1 306 ? 9.57244 87.16907 -30.97592 1.000 29.34569 312 ARG A CA 1
ATOM 4478 C C . ARG A 1 306 ? 9.71392 85.70388 -30.58815 1.000 36.89098 312 ARG A C 1
ATOM 4479 O O . ARG A 1 306 ? 8.82858 84.88854 -30.86148 1.000 39.77349 312 ARG A O 1
ATOM 4500 N N . CYS A 1 307 ? 10.83279 85.37639 -29.94900 1.000 37.78564 313 CYS A N 1
ATOM 4501 C CA . CYS A 1 307 ? 11.14221 84.01837 -29.53514 1.000 37.26657 313 CYS A CA 1
ATOM 4502 C C . CYS A 1 307 ? 11.48225 83.98741 -28.05433 1.000 34.95346 313 CYS A C 1
ATOM 4503 O O . CYS A 1 307 ? 11.95557 84.98543 -27.50217 1.000 39.28626 313 CYS A O 1
ATOM 4510 N N . PRO A 1 308 ? 11.24866 82.86085 -27.38383 1.000 31.30036 314 PRO A N 1
ATOM 4511 C CA . PRO A 1 308 ? 11.74993 82.70813 -26.01495 1.000 39.37346 314 PRO A CA 1
ATOM 4512 C C . PRO A 1 308 ? 13.26643 82.59531 -26.00078 1.000 42.18928 314 PRO A C 1
ATOM 4513 O O . PRO A 1 308 ? 13.90967 82.33260 -27.01845 1.000 42.02851 314 PRO A O 1
ATOM 4524 N N . ARG A 1 309 ? 13.83513 82.79718 -24.81631 1.000 44.02019 315 ARG A N 1
ATOM 4525 C CA . ARG A 1 309 ? 15.27766 82.84052 -24.63779 1.000 39.94183 315 ARG A CA 1
ATOM 4526 C C . ARG A 1 309 ? 15.79917 81.51960 -24.08763 1.000 37.85409 315 ARG A C 1
ATOM 4527 O O . ARG A 1 309 ? 15.09392 80.79708 -23.38126 1.000 37.67289 315 ARG A O 1
ATOM 4548 N N . SER A 1 310 ? 17.04908 81.21001 -24.42949 1.000 46.95819 316 SER A N 1
ATOM 4549 C CA . SER A 1 310 ? 17.77659 80.10220 -23.81356 1.000 49.87535 316 SER A CA 1
ATOM 4550 C C . SER A 1 310 ? 18.26123 80.58103 -22.45163 1.000 46.43965 316 SER A C 1
ATOM 4551 O O . SER A 1 310 ? 19.22285 81.34788 -22.35501 1.000 49.10748 316 SER A O 1
ATOM 4559 N N . ILE A 1 311 ? 17.58902 80.13091 -21.39307 1.000 41.38729 317 ILE A N 1
ATOM 4560 C CA . ILE A 1 311 ? 17.83910 80.62425 -20.04468 1.000 46.68444 317 ILE A CA 1
ATOM 4561 C C . ILE A 1 311 ? 18.57683 79.56391 -19.23587 1.000 51.19249 317 ILE A C 1
ATOM 4562 O O . ILE A 1 311 ? 18.94566 78.50995 -19.76553 1.000 51.85965 317 ILE A O 1
ATOM 4578 N N . SER A 1 312 ? 18.80599 79.83937 -17.95027 1.000 46.09188 318 SER A N 1
ATOM 4579 C CA . SER A 1 312 ? 19.55896 78.92918 -17.09452 1.000 53.90546 318 SER A CA 1
ATOM 4580 C C . SER A 1 312 ? 18.62060 78.02922 -16.29581 1.000 51.40733 318 SER A C 1
ATOM 4581 O O . SER A 1 312 ? 17.91604 77.19813 -16.87651 1.000 48.63238 318 SER A O 1
ATOM 4589 N N . THR A 1 313 ? 18.60517 78.17289 -14.97315 1.000 46.93174 319 THR A N 1
ATOM 4590 C CA . THR A 1 313 ? 17.75728 77.32314 -14.15244 1.000 42.39803 319 THR A CA 1
ATOM 4591 C C . THR A 1 313 ? 16.28526 77.57007 -14.48305 1.000 43.88186 319 THR A C 1
ATOM 4592 O O . THR A 1 313 ? 15.92153 78.52710 -15.17083 1.000 48.20207 319 THR A O 1
ATOM 4603 N N . VAL A 1 314 ? 15.43294 76.68018 -13.97547 1.000 42.67667 320 VAL A N 1
ATOM 4604 C CA . VAL A 1 314 ? 14.00163 76.71305 -14.24223 1.000 36.34181 320 VAL A CA 1
ATOM 4605 C C . VAL A 1 314 ? 13.25376 76.38854 -12.95720 1.000 41.02823 320 VAL A C 1
ATOM 4606 O O . VAL A 1 314 ? 13.71315 75.59425 -12.13178 1.000 46.17843 320 VAL A O 1
ATOM 4619 N N . VAL A 1 315 ? 12.09223 77.01409 -12.78990 1.000 34.22981 321 VAL A N 1
ATOM 4620 C CA . VAL A 1 315 ? 11.16510 76.68170 -11.71646 1.000 34.86223 321 VAL A CA 1
ATOM 4621 C C . VAL A 1 315 ? 10.03724 75.85867 -12.32468 1.000 47.26927 321 VAL A C 1
ATOM 4622 O O . VAL A 1 315 ? 9.35492 76.31062 -13.25286 1.000 43.70294 321 VAL A O 1
ATOM 4635 N N . CYS A 1 316 ? 9.85294 74.64488 -11.81582 1.000 48.29349 322 CYS A N 1
ATOM 4636 C CA . CYS A 1 316 ? 8.90114 73.69046 -12.36171 1.000 40.42667 322 CYS A CA 1
ATOM 4637 C C . CYS A 1 316 ? 7.90659 73.28826 -11.28607 1.000 39.50251 322 CYS A C 1
ATOM 4638 O O . CYS A 1 316 ? 8.27982 73.08450 -10.12688 1.000 45.49674 322 CYS A O 1
ATOM 4645 N N . VAL A 1 317 ? 6.63811 73.19313 -11.67381 1.000 38.60091 323 VAL A N 1
ATOM 4646 C CA . VAL A 1 317 ? 5.58641 72.62667 -10.83872 1.000 44.74892 323 VAL A CA 1
ATOM 4647 C C . VAL A 1 317 ? 5.14233 71.32266 -11.48371 1.000 51.70100 323 VAL A C 1
ATOM 4648 O O . VAL A 1 317 ? 4.79683 71.29691 -12.67138 1.000 48.44639 323 VAL A O 1
ATOM 4661 N N . HIS A 1 318 ? 5.15358 70.24391 -10.70545 1.000 60.17686 324 HIS A N 1
ATOM 4662 C CA . HIS A 1 318 ? 4.85714 68.91592 -11.21579 1.000 66.18771 324 HIS A CA 1
ATOM 4663 C C . HIS A 1 318 ? 3.92917 68.20628 -10.24067 1.000 67.07108 324 HIS A C 1
ATOM 4664 O O . HIS A 1 318 ? 3.50562 68.76952 -9.22657 1.000 69.66171 324 HIS A O 1
ATOM 4678 N N . GLU A 1 319 ? 3.60829 66.95659 -10.55834 1.000 64.97643 325 GLU A N 1
ATOM 4679 C CA . GLU A 1 319 ? 2.78188 66.15384 -9.68042 1.000 64.94887 325 GLU A CA 1
ATOM 4680 C C . GLU A 1 319 ? 3.56071 65.82027 -8.41264 1.000 70.49171 325 GLU A C 1
ATOM 4681 O O . GLU A 1 319 ? 4.79360 65.81615 -8.41560 1.000 83.81474 325 GLU A O 1
ATOM 4693 N N . PRO A 1 320 ? 2.86292 65.54147 -7.30786 1.000 76.31271 326 PRO A N 1
ATOM 4694 C CA . PRO A 1 320 ? 3.56750 65.10126 -6.09509 1.000 81.30620 326 PRO A CA 1
ATOM 4695 C C . PRO A 1 320 ? 4.49544 63.93602 -6.40109 1.000 100.62543 326 PRO A C 1
ATOM 4696 O O . PRO A 1 320 ? 4.28176 63.22140 -7.38717 1.000 97.35428 326 PRO A O 1
ATOM 4707 N N . PHE A 1 321 ? 5.52501 63.73837 -5.58197 1.000 113.84582 327 PHE A N 1
ATOM 4708 C CA . PHE A 1 321 ? 6.54773 62.72887 -5.82521 1.000 129.56719 327 PHE A CA 1
ATOM 4709 C C . PHE A 1 321 ? 6.39088 61.58059 -4.83190 1.000 151.49633 327 PHE A C 1
ATOM 4710 O O . PHE A 1 321 ? 6.37029 61.80144 -3.61324 1.000 132.01618 327 PHE A O 1
ATOM 4727 N N . CYS A 1 322 ? 6.29463 60.36278 -5.35953 1.000 165.15587 328 CYS A N 1
ATOM 4728 C CA . CYS A 1 322 ? 6.09428 59.15372 -4.56628 1.000 174.72937 328 CYS A CA 1
ATOM 4729 C C . CYS A 1 322 ? 4.91184 59.30105 -3.60452 1.000 167.70907 328 CYS A C 1
ATOM 4730 O O . CYS A 1 322 ? 4.99666 58.94648 -2.42667 1.000 186.04520 328 CYS A O 1
ATOM 4738 N N . ASP A 1 323 ? 3.77827 59.82575 -4.11714 1.000 158.31776 329 ASP A N 1
ATOM 4739 C CA . ASP A 1 323 ? 2.62142 59.99411 -3.23623 1.000 156.24174 329 ASP A CA 1
ATOM 4740 C C . ASP A 1 323 ? 1.2952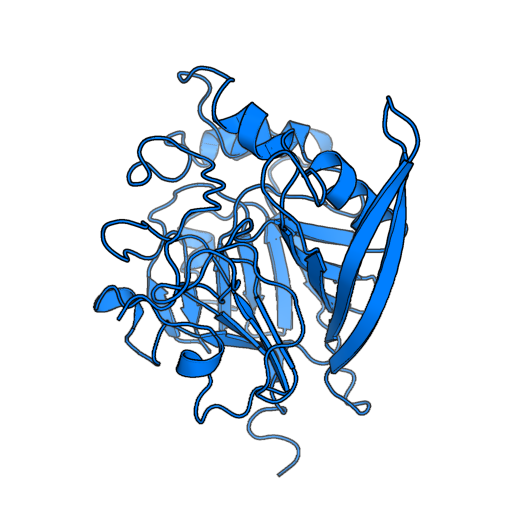4 59.48157 -3.81581 1.000 143.81826 329 ASP A C 1
ATOM 4741 O O . ASP A 1 323 ? 0.77917 58.49859 -3.26401 1.000 117.47758 329 ASP A O 1
ATOM 4750 N N . PRO A 1 324 ? 0.68747 60.04589 -4.87131 1.000 147.15641 330 PRO A N 1
ATOM 4751 C CA . PRO A 1 324 ? -0.67329 59.56128 -5.25855 1.000 131.51571 330 PRO A CA 1
ATOM 4752 C C . PRO A 1 324 ? -0.62811 58.14109 -5.80300 1.000 135.72455 330 PRO A C 1
ATOM 4753 O O . PRO A 1 324 ? -1.50770 57.32979 -5.47318 1.000 135.43612 330 PRO A O 1
ATOM 4764 N N . PRO A 1 325 ? 0.36980 57.79945 -6.66618 1.000 147.00573 331 PRO A N 1
ATOM 4765 C CA . PRO A 1 325 ? 0.67882 56.42353 -7.06391 1.000 119.36132 331 PRO A CA 1
ATOM 4766 C C . PRO A 1 325 ? 2.00292 55.91299 -6.49578 1.000 116.14527 331 PRO A C 1
ATOM 4767 O O . PRO A 1 325 ? 3.02849 56.58991 -6.62341 1.000 102.95752 331 PRO A O 1
#

Solvent-accessible surface area: 14014 Å² total; per-residue (Å²): 131,175,30,2,83,39,78,10,66,11,28,9,25,93,83,46,62,154,28,12,2,95,35,58,38,146,35,0,104,98,46,19,45,127,142,35,39,102,129,1,41,36,96,50,100,20,16,132,38,114,204,145,79,9,17,45,45,133,129,25,117,30,140,21,98,53,156,104,47,124,38,58,2,122,2,21,14,0,34,0,25,19,0,32,104,0,1,2,0,34,14,0,51,17,133,30,1,6,95,137,100,75,51,11,6,0,66,85,16,11,150,167,50,100,7,56,5,1,2,0,0,5,12,14,9,49,120,72,4,50,4,25,14,4,2,5,19,60,45,163,92,43,44,15,12,154,25,60,0,5,0,2,0,0,0,29,56,97,5,24,0,2,1,0,3,5,15,61,131,49,8,87,84,92,142,55,52,10,30,5,0,1,6,1,0,0,0,0,0,3,86,18,103,33,3,1,92,53,0,55,38,5,0,22,32,169,137,114,104,101,34,74,11,37,97,2,0,76,11,35,0,2,1,0,1,0,1,0,12,167,100,2,70,0,2,2,0,0,0,12,0,47,32,110,93,97,3,0,24,0,85,41,0,0,62,19,1,79,114,99,36,4,21,1,0,0,1,3,10,3,0,0,0,1,1,0,0,46,105,44,90,59,38,13,161,10,3,0,38,2,99,158,49,110,132,138,98,19,19,4,11,1,0,3,0,1,2,0,11,89,29,115,132,82,97,145

Sequence (316 aa):
SRSSLNDDLLSPYQPHAKHGPSHSYRHVRDSQPVIHGNRTHEEWPSSNSTWMPVATTRIFESKFPTTSGMKTAYGHFTYVNNPLRTFSVLEPGGPGGCSKKLTATVEETIKHGNCFVAQNGGYFDMDTGNCFGNIVSDGKLVQSAKGIQNAQFGIKSDGTLIFGYLSEEQVLEAENPFVQLLSGVVWLLRNGEVYINQSKAAESDKTQTTGDFDHFINVISARTAIGHDREGRLIIFHVDGQTDDRGLNLWELANFLKDQGVINAINLDGGGSATLVINGTLANYPSDHCHYNPMWRCPRSISTVVCVHEPFCDPP

Foldseek 3Di:
DWFFPCPQDLAQDPPNVPFWAPDAPVQLQVPFDCVCPRDFKDKDFAAPDPDPDQKDKDWDFDWDDDPVGIATWTKIKIWGHPCLFFKWKAWFQGPPNQVVLFFAFQLNNCVPVQFQKKKFFAAANPVRSHAAAWWATQNRTPDHNQARWFWKWFAWNNRMIMTGTDGRCLQVPPPRHTRGMDGAHAWQAAQLHGCRVSSCSGTYDPVDDPPSNVLSQAWFAKWWKWFAANNNIIITIIIHGGTRGGHGGSNVVSVVCSVVGTGTMGIHDTTQRTWMAGRSHTDDFGHGHGPPDRPHRDHTRHTMMMGTHDGDPPPD